Protein AF-A0A2S5R2X0-F1 (afdb_monomer_lite)

Sequence (187 aa):
MVDLPTSQTLMRKTQKQGKYIDPDAFHLARRQAGLTVSQAAIELDVTERTIRNYENGAVSIPYPCFRLMRLLGGYSLIARENGAGSDWGDWSFWQNKLWSPEGRSFEVHHLRYLSLYMQVARRALSGALPRPTGYACASQLKSVITAVHDRAASEQPSSATALFGAKVAQRPVVNLEALQACNDEAA

Foldseek 3Di:
DDDDPVVVVVPPDPDDDADFDDLVLQVVLQVLLVDDLVRLCVVVVHDSVVNVCSNVVVDGDHPVSSVVSNLSSFDFDQDDPPPPDPPSPPFGQYPQWIADNVRDTDHPVNVVCVVVVVVVVVCVVVVNPPPPPDPPDPVVVVVVVVVVVVVVVPDDDDPPVVPDPPPPPPDPDDPPVVVVVVVVVPD

pLDDT: mean 72.61, std 19.75, range [32.53, 97.81]

Radius of gyration: 31.16 Å; chains: 1; bounding box: 83×78×55 Å

Secondary structure (DSSP, 8-state):
---THHHHHTT---PPPPPP--HHHHHHHHHHTT--HHHHHHHHT--HHHHHHHHTTSSPPPHHHHHHHHHHTT-B-PPPSSSS-TTSTT-EEETTEEEPTTS-EE-HHHHTTHHHHHHHHHHHHTT-SPP------THHHHHHHHHHHHHHHH----GGGGSS------PPP--GGGTTTTTSS--

Structure (mmCIF, N/CA/C/O backbone):
data_AF-A0A2S5R2X0-F1
#
_entry.id   AF-A0A2S5R2X0-F1
#
loop_
_atom_site.group_PDB
_atom_site.id
_atom_site.type_symbol
_atom_site.label_atom_id
_atom_site.label_alt_id
_atom_site.label_comp_id
_atom_site.label_asym_id
_atom_site.label_entity_id
_atom_site.label_seq_id
_atom_site.pdbx_PDB_ins_code
_atom_site.Cartn_x
_atom_site.Cartn_y
_atom_site.Cartn_z
_atom_site.occupancy
_atom_site.B_iso_or_equiv
_atom_site.auth_seq_id
_atom_site.auth_comp_id
_atom_site.auth_asym_id
_atom_site.auth_atom_id
_atom_site.pdbx_PDB_model_num
ATOM 1 N N . MET A 1 1 ? -21.286 48.913 1.257 1.00 51.00 1 MET A N 1
ATOM 2 C CA . MET A 1 1 ? -21.846 47.885 2.155 1.00 51.00 1 MET A CA 1
ATOM 3 C C . MET A 1 1 ? -22.213 46.719 1.252 1.00 51.00 1 MET A C 1
ATOM 5 O O . MET A 1 1 ? -23.092 46.894 0.427 1.00 51.00 1 MET A O 1
ATOM 9 N N . VAL A 1 2 ? -21.404 45.656 1.225 1.00 58.16 2 VAL A N 1
ATOM 10 C CA . VAL A 1 2 ? -21.596 44.534 0.285 1.00 58.16 2 VAL A CA 1
ATOM 11 C C . VAL A 1 2 ? -22.482 43.510 0.977 1.00 58.16 2 VAL A C 1
ATOM 13 O O . VAL A 1 2 ? -22.126 43.046 2.057 1.00 58.16 2 VAL A O 1
ATOM 16 N N . ASP A 1 3 ? -23.631 43.194 0.390 1.00 59.03 3 ASP A N 1
ATOM 17 C CA . ASP A 1 3 ? -24.613 42.291 0.983 1.00 59.03 3 ASP A CA 1
ATOM 18 C C . ASP A 1 3 ? -24.074 40.846 1.026 1.00 59.03 3 ASP A C 1
ATOM 20 O O . ASP A 1 3 ? -23.778 40.228 0.001 1.00 59.03 3 ASP A O 1
ATOM 24 N N . LEU A 1 4 ? -23.967 40.285 2.237 1.00 57.22 4 LEU A N 1
ATOM 25 C CA . LEU A 1 4 ? -23.460 38.932 2.515 1.00 57.22 4 LEU A CA 1
ATOM 26 C C . LEU A 1 4 ? -24.335 37.720 2.074 1.00 57.22 4 LEU A C 1
ATOM 28 O O . LEU A 1 4 ? -23.778 36.619 2.057 1.00 57.22 4 LEU A O 1
ATOM 32 N N . PRO A 1 5 ? -25.642 37.794 1.725 1.00 59.25 5 PRO A N 1
ATOM 33 C CA . PRO A 1 5 ? -26.430 36.577 1.476 1.00 59.25 5 PRO A CA 1
ATOM 34 C C . PRO A 1 5 ? -26.202 35.955 0.083 1.00 59.25 5 PRO A C 1
ATOM 36 O O . PRO A 1 5 ? -26.414 34.753 -0.103 1.00 59.25 5 PRO A O 1
ATOM 39 N N . THR A 1 6 ? -25.716 36.722 -0.899 1.00 56.72 6 THR A N 1
ATOM 40 C CA . THR A 1 6 ? -25.502 36.229 -2.276 1.00 56.72 6 THR A CA 1
ATOM 41 C C . THR A 1 6 ? -24.281 35.303 -2.371 1.00 56.72 6 THR A C 1
ATOM 43 O O . THR A 1 6 ? -24.299 34.319 -3.111 1.00 56.72 6 THR A O 1
ATOM 46 N N . SER A 1 7 ? -23.233 35.547 -1.575 1.00 54.16 7 SER A N 1
ATOM 47 C CA . SER A 1 7 ? -22.000 34.742 -1.578 1.00 54.16 7 SER A CA 1
ATOM 48 C C . SER A 1 7 ? -22.168 33.365 -0.923 1.00 54.16 7 SER A C 1
ATOM 50 O O . SER A 1 7 ? -21.492 32.413 -1.312 1.00 54.16 7 SER A O 1
ATOM 52 N N . GLN A 1 8 ? -23.106 33.221 0.018 1.00 57.53 8 GLN A N 1
ATOM 53 C CA . GLN A 1 8 ? -23.377 31.946 0.696 1.00 57.53 8 GLN A CA 1
ATOM 54 C C . GLN A 1 8 ? -24.112 30.941 -0.206 1.00 57.53 8 GLN A C 1
ATOM 56 O O . GLN A 1 8 ? -23.916 29.731 -0.082 1.00 57.53 8 GLN A O 1
ATOM 61 N N . THR A 1 9 ? -24.911 31.430 -1.159 1.00 57.12 9 THR A N 1
ATOM 62 C CA . THR A 1 9 ? -25.759 30.590 -2.023 1.00 57.12 9 THR A CA 1
ATOM 63 C C . THR A 1 9 ? -24.950 29.796 -3.062 1.00 57.12 9 THR A C 1
ATOM 65 O O . THR A 1 9 ? -25.315 28.672 -3.397 1.00 57.12 9 THR A O 1
ATOM 68 N N . LEU A 1 10 ? -23.792 30.306 -3.502 1.00 58.19 10 LEU A N 1
ATOM 69 C CA . LEU A 1 10 ? -22.906 29.625 -4.463 1.00 58.19 10 LEU A CA 1
ATOM 70 C C . LEU A 1 10 ? -21.964 28.584 -3.821 1.00 58.19 10 LEU A C 1
ATOM 72 O O . LEU A 1 10 ? -21.249 27.877 -4.529 1.00 58.19 10 LEU A O 1
ATOM 76 N N . MET A 1 11 ? -21.950 28.468 -2.487 1.00 57.22 11 MET A N 1
ATOM 77 C CA . MET A 1 11 ? -21.000 27.629 -1.738 1.00 57.22 11 MET A CA 1
ATOM 78 C C . MET A 1 11 ? -21.590 26.333 -1.164 1.00 57.22 11 MET A C 1
ATOM 80 O O . MET A 1 11 ? -20.880 25.592 -0.477 1.00 57.22 11 MET A O 1
ATOM 84 N N . ARG A 1 12 ? -22.852 25.989 -1.458 1.00 57.78 12 ARG A N 1
ATOM 85 C CA . ARG A 1 12 ? -23.421 24.687 -1.065 1.00 57.78 12 ARG A CA 1
ATOM 86 C C . ARG A 1 12 ? -22.843 23.565 -1.933 1.00 57.78 12 ARG A C 1
ATOM 88 O O . ARG A 1 12 ? -23.449 23.099 -2.890 1.00 57.78 12 ARG A O 1
ATOM 95 N N . LYS A 1 13 ? -21.641 23.110 -1.579 1.00 62.09 13 LYS A N 1
ATOM 96 C CA . LYS A 1 13 ? -21.076 21.860 -2.092 1.00 62.09 13 LYS A CA 1
ATOM 97 C C . LYS A 1 13 ? -21.980 20.715 -1.641 1.00 62.09 13 LYS A C 1
ATOM 99 O O . LYS A 1 13 ? -22.094 20.460 -0.443 1.00 62.09 13 LYS A O 1
ATOM 104 N N . THR A 1 14 ? -22.598 20.013 -2.586 1.00 62.03 14 THR A N 1
ATOM 105 C CA . THR A 1 14 ? -23.289 18.749 -2.313 1.00 62.03 14 THR A CA 1
ATOM 106 C C . THR A 1 14 ? -22.262 17.760 -1.777 1.00 62.03 14 THR A C 1
ATOM 108 O O . THR A 1 14 ? -21.412 17.270 -2.526 1.00 62.03 14 THR A O 1
ATOM 111 N N . GLN A 1 15 ? -22.277 17.508 -0.468 1.00 61.62 15 GLN A N 1
ATOM 112 C CA . GLN A 1 15 ? -21.387 16.516 0.117 1.00 61.62 15 GLN A CA 1
ATOM 113 C C . GLN A 1 15 ? -21.769 15.143 -0.429 1.00 61.62 15 GLN A C 1
ATOM 115 O O . GLN A 1 15 ? -22.902 14.689 -0.281 1.00 61.62 15 GLN A O 1
ATOM 120 N N . LYS A 1 16 ? -20.824 14.494 -1.112 1.00 62.47 16 LYS A N 1
ATOM 121 C CA . LYS A 1 16 ? -21.008 13.117 -1.562 1.00 62.47 16 LYS A CA 1
ATOM 122 C C . LYS A 1 16 ? -21.033 12.240 -0.319 1.00 62.47 16 LYS A C 1
ATOM 124 O O . LYS A 1 16 ? -20.074 12.253 0.449 1.00 62.47 16 LYS A O 1
ATOM 129 N N . GLN A 1 17 ? -22.125 11.510 -0.125 1.00 62.59 17 GLN A N 1
ATOM 130 C CA . GLN A 1 17 ? -22.231 10.556 0.971 1.00 62.59 17 GLN A CA 1
ATOM 131 C C . GLN A 1 17 ? -21.113 9.513 0.832 1.00 62.59 17 GLN A C 1
ATOM 133 O O . GLN A 1 17 ? -20.864 8.997 -0.263 1.00 62.59 17 GLN A O 1
ATOM 138 N N . GLY A 1 18 ? -20.389 9.260 1.923 1.00 65.94 18 GLY A N 1
ATOM 139 C CA . GLY A 1 18 ? -19.346 8.239 1.953 1.00 65.94 18 GLY A CA 1
ATOM 140 C C . GLY A 1 18 ? -19.959 6.859 1.729 1.00 65.94 18 GLY A C 1
ATOM 141 O O . GLY A 1 18 ? -20.996 6.548 2.309 1.00 65.94 18 GLY A O 1
ATOM 142 N N . LYS A 1 19 ? -19.335 6.035 0.880 1.00 80.38 19 LYS A N 1
ATOM 143 C CA . LYS A 1 19 ? -19.737 4.631 0.725 1.00 80.38 19 LYS A CA 1
ATOM 144 C C . LYS A 1 19 ? -19.530 3.924 2.066 1.00 80.38 19 LYS A C 1
ATOM 146 O O . LYS A 1 19 ? -18.419 3.970 2.591 1.00 80.38 19 LYS A O 1
ATOM 151 N N . TYR A 1 20 ? -20.581 3.303 2.600 1.00 88.31 20 TYR A N 1
ATOM 152 C CA . TYR A 1 20 ? -20.454 2.424 3.760 1.00 88.31 20 TYR A CA 1
ATOM 153 C C . TYR A 1 20 ? -19.575 1.230 3.382 1.00 88.31 20 TYR A C 1
ATOM 155 O O . TYR A 1 20 ? -19.699 0.686 2.283 1.00 88.31 20 TYR A O 1
ATOM 163 N N . ILE A 1 21 ? -18.646 0.885 4.265 1.00 91.31 21 ILE A N 1
ATOM 164 C CA . ILE A 1 21 ? -17.722 -0.233 4.101 1.00 91.31 21 ILE A CA 1
ATOM 165 C C . ILE A 1 21 ? -17.954 -1.150 5.289 1.00 91.31 21 ILE A C 1
ATOM 167 O O . ILE A 1 21 ? -17.871 -0.697 6.432 1.00 91.31 21 ILE A O 1
ATOM 171 N N . ASP A 1 22 ? -18.220 -2.420 5.006 1.00 94.81 22 ASP A N 1
ATOM 172 C CA . ASP A 1 22 ? -18.432 -3.414 6.048 1.00 94.81 22 ASP A CA 1
ATOM 173 C C . ASP A 1 22 ? -17.133 -3.617 6.854 1.00 94.81 22 ASP A C 1
ATOM 175 O O . ASP A 1 22 ? -16.055 -3.774 6.261 1.00 94.81 22 ASP A O 1
ATOM 179 N N . PRO A 1 23 ? -17.197 -3.636 8.197 1.00 95.75 23 PRO A N 1
ATOM 180 C CA . PRO A 1 23 ? -16.013 -3.804 9.042 1.00 95.75 23 PRO A CA 1
ATOM 181 C C . PRO A 1 23 ? -15.330 -5.160 8.813 1.00 95.75 23 PRO A C 1
ATOM 183 O O . PRO A 1 23 ? -14.102 -5.236 8.721 1.00 95.75 23 PRO A O 1
ATOM 186 N N . ASP A 1 24 ? -16.122 -6.210 8.586 1.00 96.06 24 ASP A N 1
ATOM 187 C CA . ASP A 1 24 ? -15.622 -7.543 8.245 1.00 96.06 24 ASP A CA 1
ATOM 188 C C . ASP A 1 24 ? -14.868 -7.547 6.911 1.00 96.06 24 ASP A C 1
ATOM 190 O O . ASP A 1 24 ? -13.826 -8.192 6.783 1.00 96.06 24 ASP A O 1
ATOM 194 N N . ALA A 1 25 ? -15.338 -6.777 5.923 1.00 94.31 25 ALA A N 1
ATOM 195 C CA . ALA A 1 25 ? -14.653 -6.649 4.640 1.00 94.31 25 ALA A CA 1
ATOM 196 C C . ALA A 1 25 ? -13.280 -5.984 4.804 1.00 94.31 25 ALA A C 1
ATOM 198 O O . ALA A 1 25 ? -12.320 -6.375 4.134 1.00 94.31 25 ALA A O 1
ATOM 199 N N . PHE A 1 26 ? -13.158 -5.010 5.709 1.00 95.75 26 PHE A N 1
ATOM 200 C CA . PHE A 1 26 ? -11.875 -4.392 6.037 1.00 95.75 26 PHE A CA 1
ATOM 201 C C . PHE A 1 26 ? -10.932 -5.367 6.758 1.00 95.75 26 PHE A C 1
ATOM 203 O O . PHE A 1 26 ? -9.764 -5.476 6.374 1.00 95.75 26 PHE A O 1
ATOM 210 N N . HIS A 1 27 ? -11.436 -6.133 7.732 1.00 95.62 27 HIS A N 1
ATOM 211 C CA . HIS A 1 27 ? -10.658 -7.177 8.406 1.00 95.62 27 HIS A CA 1
ATOM 212 C C . HIS A 1 27 ? -10.159 -8.243 7.411 1.00 95.62 27 HIS A C 1
ATOM 214 O O . HIS A 1 27 ? -8.975 -8.592 7.411 1.00 95.62 27 HIS A O 1
ATOM 220 N N . LEU A 1 28 ? -11.025 -8.715 6.505 1.00 95.75 28 LEU A N 1
ATOM 221 C CA . LEU A 1 28 ? -10.654 -9.655 5.444 1.00 95.75 28 LEU A CA 1
ATOM 222 C C . LEU A 1 28 ? -9.596 -9.071 4.504 1.00 95.75 28 LEU A C 1
ATOM 224 O O . LEU A 1 28 ? -8.623 -9.757 4.196 1.00 95.75 28 LEU A O 1
ATOM 228 N N . ALA A 1 29 ? -9.734 -7.808 4.094 1.00 93.94 29 ALA A N 1
ATOM 229 C CA . ALA A 1 29 ? -8.752 -7.149 3.236 1.00 93.94 29 ALA A CA 1
ATOM 230 C C . ALA A 1 29 ? -7.367 -7.069 3.904 1.00 93.94 29 ALA A C 1
ATOM 232 O O . ALA A 1 29 ? -6.362 -7.382 3.266 1.00 93.94 29 ALA A O 1
ATOM 233 N N . ARG A 1 30 ? -7.298 -6.737 5.203 1.00 95.19 30 ARG A N 1
ATOM 234 C CA . ARG A 1 30 ? -6.026 -6.746 5.948 1.00 95.19 30 ARG A CA 1
ATOM 235 C C . ARG A 1 30 ? -5.421 -8.149 6.021 1.00 95.19 30 ARG A C 1
ATOM 237 O O . ARG A 1 30 ? -4.212 -8.308 5.855 1.00 95.19 30 ARG A O 1
ATOM 244 N N . ARG A 1 31 ? -6.250 -9.172 6.259 1.00 95.38 31 ARG A N 1
ATOM 245 C CA . ARG A 1 31 ? -5.806 -10.575 6.285 1.00 95.38 31 ARG A CA 1
ATOM 246 C C . ARG A 1 31 ? -5.282 -11.039 4.928 1.00 95.38 31 ARG A C 1
ATOM 248 O O . ARG A 1 31 ? -4.260 -11.714 4.898 1.00 95.38 31 ARG A O 1
ATOM 255 N N . GLN A 1 32 ? -5.927 -10.643 3.833 1.00 92.31 32 GLN A N 1
ATOM 256 C CA . GLN A 1 32 ? -5.467 -10.925 2.468 1.00 92.31 32 GLN A CA 1
ATOM 257 C C . GLN A 1 32 ? -4.132 -10.243 2.152 1.00 92.31 32 GLN A C 1
ATOM 259 O O . GLN A 1 32 ? -3.283 -10.847 1.507 1.00 92.31 32 GLN A O 1
ATOM 264 N N . ALA A 1 33 ? -3.914 -9.027 2.659 1.00 90.88 33 ALA A N 1
ATOM 265 C CA . ALA A 1 33 ? -2.620 -8.350 2.577 1.00 90.88 33 ALA A CA 1
ATOM 266 C C . ALA A 1 33 ? -1.530 -8.996 3.461 1.00 90.88 33 ALA A C 1
ATOM 268 O O . ALA A 1 33 ? -0.363 -8.632 3.355 1.00 90.88 33 ALA A O 1
ATOM 269 N N . GLY A 1 34 ? -1.886 -9.937 4.345 1.00 92.19 34 GLY A N 1
ATOM 270 C CA . GLY A 1 34 ? -0.942 -10.609 5.242 1.00 92.19 34 GLY A CA 1
ATOM 271 C C . GLY A 1 34 ? -0.406 -9.728 6.376 1.00 92.19 34 GLY A C 1
ATOM 272 O O . GLY A 1 34 ? 0.569 -10.103 7.021 1.00 92.19 34 GLY A O 1
ATOM 273 N N . LEU A 1 35 ? -1.030 -8.575 6.641 1.00 93.75 35 LEU A N 1
ATOM 274 C CA . LEU A 1 35 ? -0.534 -7.591 7.607 1.00 93.75 35 LEU A CA 1
ATOM 275 C C . LEU A 1 35 ? -1.070 -7.843 9.020 1.00 93.75 35 LEU A C 1
ATOM 277 O O . LEU A 1 35 ? -2.258 -8.128 9.226 1.00 93.75 35 LEU A O 1
ATOM 281 N N . THR A 1 36 ? -0.215 -7.655 10.025 1.00 96.62 36 THR A N 1
ATOM 282 C CA . THR A 1 36 ? -0.660 -7.528 11.423 1.00 96.62 36 THR A CA 1
ATOM 283 C C . THR A 1 36 ? -1.350 -6.177 11.657 1.00 96.62 36 THR A C 1
ATOM 285 O O . THR A 1 36 ? -1.282 -5.271 10.829 1.00 96.62 36 THR A O 1
ATOM 288 N N . VAL A 1 37 ? -2.023 -6.014 12.803 1.00 96.88 37 VAL A N 1
ATOM 289 C CA . VAL A 1 37 ? -2.657 -4.731 13.173 1.00 96.88 37 VAL A CA 1
ATOM 290 C C . VAL A 1 37 ? -1.618 -3.609 13.294 1.00 96.88 37 VAL A C 1
ATOM 292 O O . VAL A 1 37 ? -1.871 -2.498 12.839 1.00 96.88 37 VAL A O 1
ATOM 295 N N . SER A 1 38 ? -0.440 -3.906 13.852 1.00 97.31 38 SER A N 1
ATOM 296 C CA . SER A 1 38 ? 0.657 -2.944 13.996 1.00 97.31 38 SER A CA 1
ATOM 297 C C . SER A 1 38 ? 1.285 -2.560 12.654 1.00 97.31 38 SER A C 1
ATOM 299 O O . SER A 1 38 ? 1.545 -1.386 12.414 1.00 97.31 38 SER A O 1
ATOM 301 N N . GLN A 1 39 ? 1.468 -3.516 11.740 1.00 96.19 39 GLN A N 1
ATOM 302 C CA . GLN A 1 39 ? 1.962 -3.229 10.389 1.00 96.19 39 GLN A CA 1
ATOM 303 C C . GLN A 1 39 ? 0.953 -2.404 9.586 1.00 96.19 39 GLN A C 1
ATOM 305 O O . GLN A 1 39 ? 1.322 -1.408 8.976 1.00 96.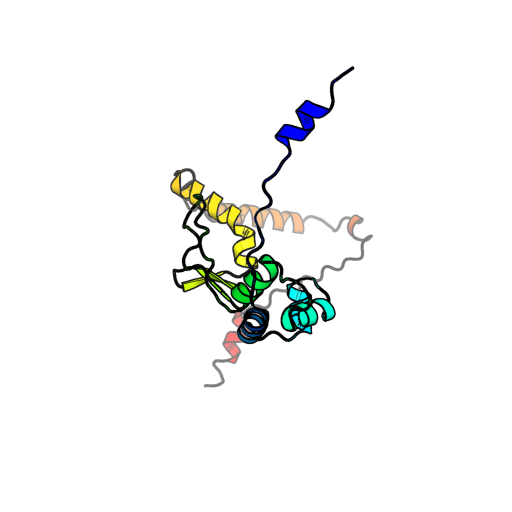19 39 GLN A O 1
ATOM 310 N N . ALA A 1 40 ? -0.332 -2.765 9.641 1.00 96.00 40 ALA A N 1
ATOM 311 C CA . ALA A 1 40 ? -1.386 -2.009 8.969 1.00 96.00 40 ALA A CA 1
ATOM 312 C C . ALA A 1 40 ? -1.495 -0.568 9.493 1.00 96.00 40 ALA A C 1
ATOM 314 O O . ALA A 1 40 ? -1.779 0.339 8.717 1.00 96.00 40 ALA A O 1
ATOM 315 N N . ALA A 1 41 ? -1.252 -0.355 10.789 1.00 97.25 41 ALA A N 1
ATOM 316 C CA . ALA A 1 41 ? -1.201 0.968 11.402 1.00 97.25 41 ALA A CA 1
ATOM 317 C C . ALA A 1 41 ? -0.068 1.832 10.815 1.00 97.25 41 ALA A C 1
ATOM 319 O O . ALA A 1 41 ? -0.303 2.991 10.488 1.00 97.25 41 ALA A O 1
ATOM 320 N N . ILE A 1 42 ? 1.118 1.250 10.602 1.00 96.62 42 ILE A N 1
ATOM 321 C CA . ILE A 1 42 ? 2.263 1.931 9.975 1.00 96.62 42 ILE A CA 1
ATOM 322 C C . ILE A 1 42 ? 1.962 2.277 8.510 1.00 96.62 42 ILE A C 1
ATOM 324 O O . ILE A 1 42 ? 2.142 3.420 8.107 1.00 96.62 42 ILE A O 1
ATOM 328 N N . GLU A 1 43 ? 1.455 1.320 7.727 1.00 93.94 43 GLU A N 1
ATOM 329 C CA . GLU A 1 43 ? 1.155 1.525 6.297 1.00 93.94 43 GLU A CA 1
ATOM 330 C C . GLU A 1 43 ? 0.055 2.572 6.056 1.00 93.94 43 GLU A C 1
ATOM 332 O O . GLU A 1 43 ? 0.062 3.285 5.053 1.00 93.94 43 GLU A O 1
ATOM 337 N N . LEU A 1 44 ? -0.915 2.665 6.970 1.00 94.38 44 LEU A N 1
ATOM 338 C CA . LEU A 1 44 ? -2.014 3.630 6.897 1.00 94.38 44 LEU A CA 1
ATOM 339 C C . LEU A 1 44 ? -1.715 4.962 7.589 1.00 94.38 44 LEU A C 1
ATOM 341 O O . LEU A 1 44 ? -2.553 5.860 7.500 1.00 94.38 44 LEU A O 1
ATOM 345 N N . ASP A 1 45 ? -0.579 5.075 8.279 1.00 95.94 45 ASP A N 1
ATOM 346 C CA . ASP A 1 45 ? -0.221 6.213 9.132 1.00 95.94 45 ASP A CA 1
ATOM 347 C C . ASP A 1 45 ? -1.314 6.544 10.174 1.00 95.94 45 ASP A C 1
ATOM 349 O O . ASP A 1 45 ? -1.767 7.677 10.345 1.00 95.94 45 ASP A O 1
ATOM 353 N N . VAL A 1 46 ? -1.809 5.509 10.860 1.00 96.38 46 VAL A N 1
ATOM 354 C CA . VAL A 1 46 ? -2.817 5.625 11.927 1.00 96.38 46 VAL A CA 1
ATOM 355 C C . VAL A 1 46 ? -2.401 4.834 13.160 1.00 96.38 46 VAL A C 1
ATOM 357 O O . VAL A 1 46 ? -1.514 3.993 13.120 1.00 96.38 46 VAL A O 1
ATOM 360 N N . THR A 1 47 ? -3.073 5.061 14.288 1.00 97.81 47 THR A N 1
ATOM 361 C CA . THR A 1 47 ? -2.812 4.281 15.508 1.00 97.81 47 THR A CA 1
ATOM 362 C C . THR A 1 47 ? -3.445 2.887 15.450 1.00 97.81 47 THR A C 1
ATOM 364 O O . THR A 1 47 ? -4.495 2.695 14.832 1.00 97.81 47 THR A O 1
ATOM 367 N N . GLU A 1 48 ? -2.886 1.922 16.190 1.00 97.62 48 GLU A N 1
ATOM 368 C CA . GLU A 1 48 ? -3.481 0.580 16.326 1.00 97.62 48 GLU A CA 1
ATOM 369 C C . GLU A 1 48 ? -4.923 0.617 16.849 1.00 97.62 48 GLU A C 1
ATOM 371 O O . GLU A 1 48 ? -5.763 -0.183 16.435 1.00 97.62 48 GLU A O 1
ATOM 376 N N . ARG A 1 49 ? -5.227 1.563 17.750 1.00 97.56 49 ARG A N 1
ATOM 377 C CA . ARG A 1 49 ? -6.581 1.775 18.276 1.00 97.56 49 ARG A CA 1
ATOM 378 C C . ARG A 1 49 ? -7.560 2.067 17.142 1.00 97.56 49 ARG A C 1
ATOM 380 O O . ARG A 1 49 ? -8.659 1.524 17.136 1.00 97.56 49 ARG A O 1
ATOM 387 N N . THR A 1 50 ? -7.158 2.901 16.188 1.00 97.50 50 THR A N 1
ATOM 388 C CA . THR A 1 50 ? -7.985 3.265 15.036 1.00 97.50 50 THR A CA 1
ATOM 389 C C . THR A 1 50 ? -8.273 2.049 14.157 1.00 97.50 50 THR A C 1
ATOM 391 O O . THR A 1 50 ? -9.422 1.843 13.781 1.00 97.50 50 THR A O 1
ATOM 394 N N . ILE A 1 51 ? -7.271 1.200 13.903 1.00 97.50 51 ILE A N 1
ATOM 395 C CA . ILE A 1 51 ? -7.459 -0.044 13.140 1.00 97.50 51 ILE A CA 1
ATOM 396 C C . IL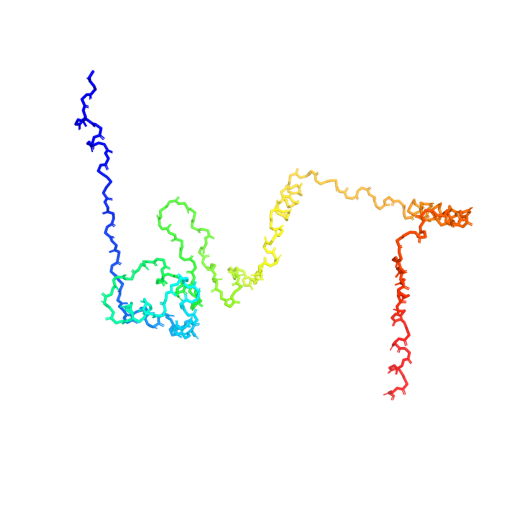E A 1 51 ? -8.457 -0.971 13.838 1.00 97.50 51 ILE A C 1
ATOM 398 O O . ILE A 1 51 ? -9.403 -1.430 13.206 1.00 97.50 51 ILE A O 1
ATOM 402 N N . ARG A 1 52 ? -8.312 -1.187 15.152 1.00 97.19 52 ARG A N 1
ATOM 403 C CA . ARG A 1 52 ? -9.263 -2.010 15.921 1.00 97.19 52 ARG A CA 1
ATOM 404 C C . ARG A 1 52 ? -10.672 -1.413 15.907 1.00 97.19 52 ARG A C 1
ATOM 406 O O . ARG A 1 52 ? -11.646 -2.147 15.816 1.00 97.19 52 ARG A O 1
ATOM 413 N N . ASN A 1 53 ? -10.797 -0.087 15.951 1.00 97.31 53 ASN A N 1
ATOM 414 C CA . ASN A 1 53 ? -12.092 0.586 15.847 1.00 97.31 53 ASN A CA 1
ATOM 415 C C . ASN A 1 53 ? -12.741 0.414 14.466 1.00 97.31 53 ASN A C 1
ATOM 417 O O . ASN A 1 53 ? -13.964 0.314 14.400 1.00 97.31 53 ASN A O 1
ATOM 421 N N . TYR A 1 54 ? -11.948 0.370 13.390 1.00 96.75 54 TYR A N 1
ATOM 422 C CA . TYR A 1 54 ? -12.441 0.052 12.049 1.00 96.75 54 TYR A CA 1
ATOM 423 C C . TYR A 1 54 ? -12.927 -1.394 11.961 1.00 96.75 54 TYR A C 1
ATOM 425 O O . TYR A 1 54 ? -14.032 -1.630 11.488 1.00 96.75 54 TYR A O 1
ATOM 433 N N . GLU A 1 55 ? -12.147 -2.349 12.472 1.00 95.94 55 GLU A N 1
ATOM 434 C CA . GLU A 1 55 ? -12.513 -3.775 12.469 1.00 95.94 55 GLU A CA 1
ATOM 435 C C . GLU A 1 55 ? -13.727 -4.082 13.349 1.00 95.94 55 GLU A C 1
ATOM 437 O O . GLU A 1 55 ? -14.529 -4.941 13.009 1.00 95.94 55 GLU A O 1
ATOM 442 N N . ASN A 1 56 ? -13.906 -3.348 14.447 1.00 95.94 56 ASN A N 1
ATOM 443 C CA . ASN A 1 56 ? -15.078 -3.477 15.313 1.00 95.94 56 ASN A CA 1
ATOM 444 C C . ASN A 1 56 ? -16.302 -2.701 14.790 1.00 95.94 56 ASN A C 1
ATOM 446 O O . ASN A 1 56 ? -17.360 -2.745 15.413 1.00 95.94 56 ASN A O 1
ATOM 450 N N . GLY A 1 57 ? -16.158 -1.918 13.713 1.00 94.38 57 GLY A N 1
ATOM 451 C CA . GLY A 1 57 ? -17.222 -1.052 13.194 1.00 94.38 57 GLY A CA 1
ATOM 452 C C . GLY A 1 57 ? -17.602 0.119 14.111 1.00 94.38 57 GLY A C 1
ATOM 453 O O . GLY A 1 57 ? -18.635 0.750 13.903 1.00 94.38 57 GLY A O 1
ATOM 454 N N . ALA A 1 58 ? -16.778 0.440 15.115 1.00 95.38 58 ALA A N 1
ATOM 455 C CA . ALA A 1 58 ? -17.020 1.548 16.041 1.00 95.38 58 ALA A CA 1
ATOM 456 C C . ALA A 1 58 ? -16.847 2.923 15.372 1.00 95.38 58 ALA A C 1
ATOM 458 O O . ALA A 1 58 ? -17.428 3.913 15.814 1.00 95.38 58 ALA A O 1
ATOM 459 N N . VAL A 1 59 ? -16.026 2.992 14.319 1.00 94.06 59 VAL A N 1
ATOM 460 C CA . VAL A 1 59 ? -15.781 4.204 13.527 1.00 94.06 59 VAL A CA 1
ATOM 461 C C . VAL A 1 59 ? -15.936 3.873 12.046 1.00 94.06 59 VAL A C 1
ATOM 463 O O . VAL A 1 59 ? -15.493 2.822 11.590 1.00 94.06 59 VAL A O 1
ATOM 466 N N . SER A 1 60 ? -16.540 4.794 11.290 1.00 92.88 60 SER A N 1
ATOM 467 C CA . SER A 1 60 ? -16.659 4.673 9.835 1.00 92.88 60 SER A CA 1
ATOM 468 C C . SER A 1 60 ? -15.284 4.636 9.170 1.00 92.88 60 SER A C 1
ATOM 470 O O . SER A 1 60 ? -14.413 5.456 9.465 1.00 92.88 60 SER A O 1
ATOM 472 N N . ILE A 1 61 ? -15.103 3.687 8.256 1.00 94.62 61 ILE A N 1
ATOM 473 C CA . ILE A 1 61 ? -13.825 3.438 7.598 1.00 94.62 61 ILE A CA 1
ATOM 474 C C . ILE A 1 61 ? -13.671 4.414 6.429 1.00 94.62 61 ILE A C 1
ATOM 476 O O . ILE A 1 61 ? -14.495 4.410 5.510 1.00 94.62 61 ILE A O 1
ATOM 480 N N . PRO A 1 62 ? -12.608 5.235 6.394 1.00 92.50 62 PRO A N 1
ATOM 481 C CA . PRO A 1 62 ? -12.328 6.047 5.226 1.00 92.50 62 PRO A CA 1
ATOM 482 C C . PRO A 1 62 ? -12.076 5.150 4.009 1.00 92.50 62 PRO A C 1
ATOM 484 O O . PRO A 1 62 ? -11.246 4.239 4.045 1.00 92.50 62 PRO A O 1
ATOM 487 N N . TYR A 1 63 ? -12.730 5.465 2.889 1.00 90.38 63 TYR A N 1
ATOM 488 C CA . TYR A 1 63 ? -12.496 4.789 1.611 1.00 90.38 63 TYR A CA 1
ATOM 489 C C . TYR A 1 63 ? -11.011 4.630 1.220 1.00 90.38 63 TYR A C 1
ATOM 491 O O . TYR A 1 63 ? -10.666 3.545 0.744 1.00 90.38 63 TYR A O 1
ATOM 499 N N . PRO A 1 64 ? -10.105 5.620 1.414 1.00 90.56 64 PRO A N 1
ATOM 500 C CA . PRO A 1 64 ? -8.691 5.421 1.086 1.00 90.56 64 PRO A CA 1
ATOM 501 C C . PRO A 1 64 ? -8.039 4.302 1.903 1.00 90.56 64 PRO A C 1
ATOM 503 O O . PRO A 1 64 ? -7.258 3.542 1.339 1.00 90.56 64 PRO A O 1
ATOM 506 N N . CYS A 1 65 ? -8.401 4.140 3.179 1.00 93.62 65 CYS A N 1
ATOM 507 C CA . CYS A 1 65 ? -7.834 3.096 4.028 1.00 93.62 65 CYS A CA 1
ATOM 508 C C . CYS A 1 65 ? -8.226 1.703 3.527 1.00 93.62 65 CYS A C 1
ATOM 510 O O . CYS A 1 65 ? -7.371 0.841 3.333 1.00 93.62 65 CYS A O 1
ATOM 512 N N . PHE A 1 66 ? -9.517 1.500 3.247 1.00 92.88 66 PHE A N 1
ATOM 513 C CA . PHE A 1 66 ? -10.006 0.237 2.692 1.00 92.88 66 PHE A CA 1
ATOM 514 C C . PHE A 1 66 ? -9.408 -0.056 1.313 1.00 92.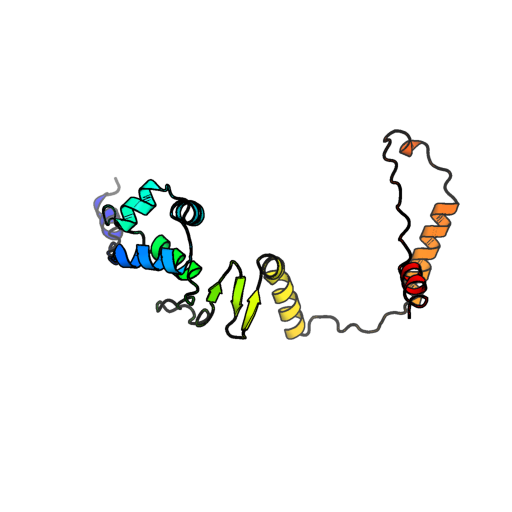88 66 PHE A C 1
ATOM 516 O O . PHE A 1 66 ? -9.008 -1.185 1.024 1.00 92.88 66 PHE A O 1
ATOM 523 N N . ARG A 1 67 ? -9.292 0.969 0.462 1.00 89.69 67 ARG A N 1
ATOM 524 C CA . ARG A 1 67 ? -8.706 0.814 -0.871 1.00 89.69 67 ARG A CA 1
ATOM 525 C C . ARG A 1 67 ? -7.220 0.468 -0.808 1.00 89.69 67 ARG A C 1
ATOM 527 O O . ARG A 1 67 ? -6.789 -0.367 -1.596 1.00 89.69 67 ARG A O 1
ATOM 534 N N . LEU A 1 68 ? -6.460 1.062 0.113 1.00 91.19 68 LEU A N 1
ATOM 535 C CA . LEU A 1 68 ? -5.045 0.735 0.290 1.00 91.19 68 LEU A CA 1
ATOM 536 C C . LEU A 1 68 ? -4.862 -0.710 0.762 1.00 91.19 68 LEU A C 1
ATOM 538 O O . LEU A 1 68 ? -4.037 -1.416 0.196 1.00 91.19 68 LEU A O 1
ATOM 542 N N . MET A 1 69 ? -5.674 -1.185 1.713 1.00 92.00 69 MET A N 1
ATOM 543 C CA . MET A 1 69 ? -5.627 -2.588 2.153 1.00 92.00 69 MET A CA 1
ATOM 544 C C . MET A 1 69 ? -5.851 -3.560 0.990 1.00 92.00 69 MET A C 1
ATOM 546 O O . MET A 1 69 ? -5.127 -4.542 0.851 1.00 92.00 69 MET A O 1
ATOM 550 N N . ARG A 1 70 ? -6.800 -3.254 0.097 1.00 89.94 70 ARG A N 1
ATOM 551 C CA . ARG A 1 70 ? -6.988 -4.033 -1.134 1.00 89.94 70 ARG A CA 1
ATOM 552 C C . ARG A 1 70 ? -5.795 -3.906 -2.076 1.00 89.94 70 ARG A C 1
ATOM 554 O O . ARG A 1 70 ? -5.363 -4.896 -2.642 1.00 89.94 70 ARG A O 1
ATOM 561 N N . LEU A 1 71 ? -5.227 -2.720 -2.240 1.00 88.19 71 LEU A N 1
ATOM 5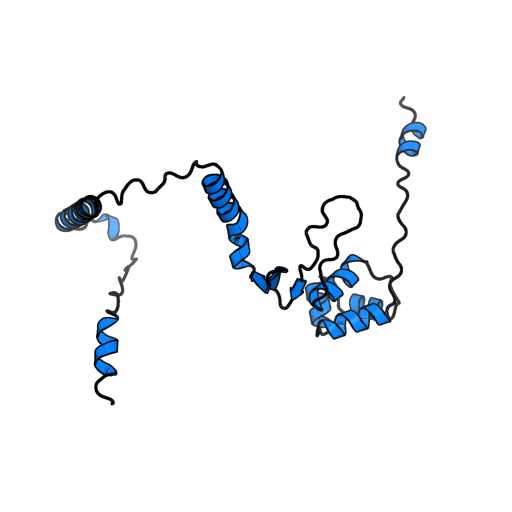62 C CA . LEU A 1 71 ? -4.062 -2.566 -3.105 1.00 88.19 71 LEU A CA 1
ATOM 563 C C . LEU A 1 71 ? -2.873 -3.406 -2.611 1.00 88.19 71 LEU A C 1
ATOM 565 O O . LEU A 1 71 ? -2.244 -4.094 -3.402 1.00 88.19 71 LEU A O 1
ATOM 569 N N . LEU A 1 72 ? -2.617 -3.417 -1.301 1.00 86.00 72 LEU A N 1
ATOM 570 C CA . LEU A 1 72 ? -1.573 -4.243 -0.687 1.00 86.00 72 LEU A CA 1
ATOM 571 C C . LEU A 1 72 ? -1.885 -5.745 -0.779 1.00 86.00 72 LEU A C 1
ATOM 573 O O . LEU A 1 72 ? -0.973 -6.552 -0.923 1.00 86.00 72 LEU A O 1
ATOM 577 N N . GLY A 1 73 ? -3.169 -6.112 -0.769 1.00 85.06 73 GLY A N 1
ATOM 578 C CA . GLY A 1 73 ? -3.659 -7.468 -1.024 1.00 85.06 73 GLY A CA 1
ATOM 579 C C . GLY A 1 73 ? -3.566 -7.938 -2.481 1.00 85.06 73 GLY A C 1
ATOM 580 O O . GLY A 1 73 ? -4.063 -9.020 -2.778 1.00 85.06 73 GLY A O 1
ATOM 581 N N . GLY A 1 74 ? -2.946 -7.168 -3.385 1.00 77.88 74 GLY A N 1
ATOM 582 C CA . GLY A 1 74 ? -2.694 -7.589 -4.770 1.00 77.88 74 GLY A CA 1
ATOM 583 C C . GLY A 1 74 ? -3.856 -7.356 -5.723 1.00 77.88 74 GLY A C 1
ATOM 584 O O . GLY A 1 74 ? -3.870 -7.899 -6.826 1.00 77.88 74 GLY A O 1
ATOM 585 N N . TYR A 1 75 ? -4.844 -6.558 -5.318 1.00 79.00 75 TYR A N 1
ATOM 586 C CA . TYR A 1 75 ? -5.942 -6.194 -6.203 1.00 79.00 75 TYR A CA 1
ATOM 587 C C . TYR A 1 75 ? -5.479 -5.197 -7.274 1.00 79.00 75 TYR A C 1
ATOM 589 O O . TYR A 1 75 ? -4.632 -4.334 -7.028 1.00 79.00 75 TYR A O 1
ATOM 597 N N . SER A 1 76 ? -6.083 -5.291 -8.460 1.00 71.88 76 SER A N 1
ATOM 598 C CA . SER A 1 76 ? -5.774 -4.408 -9.582 1.00 71.88 76 SER A CA 1
ATOM 599 C C . SER A 1 76 ? -6.213 -2.962 -9.325 1.00 71.88 76 SER A C 1
ATOM 601 O O . SER A 1 76 ? -7.194 -2.669 -8.626 1.00 71.88 76 SER A O 1
ATOM 603 N N . LEU A 1 77 ? -5.468 -2.025 -9.910 1.00 74.38 77 LEU A N 1
ATOM 604 C CA . LEU A 1 77 ? -5.793 -0.607 -9.933 1.00 74.38 77 LEU A CA 1
ATOM 605 C C . LEU A 1 77 ? -7.026 -0.399 -10.821 1.00 74.38 77 LEU A C 1
ATOM 607 O O . LEU A 1 77 ? -6.933 -0.181 -12.020 1.00 74.38 77 LEU A O 1
ATOM 611 N N . ILE A 1 78 ? -8.218 -0.459 -10.223 1.00 63.69 78 ILE A N 1
ATOM 612 C CA . ILE A 1 78 ? -9.462 -0.207 -10.962 1.00 63.69 78 ILE A CA 1
ATOM 613 C C . ILE A 1 78 ? -9.442 1.228 -11.510 1.00 63.69 78 ILE A C 1
ATOM 615 O O . ILE A 1 78 ? -9.331 2.196 -10.740 1.00 63.69 78 ILE A O 1
ATOM 619 N N . ALA A 1 79 ? -9.584 1.349 -12.833 1.00 58.09 79 ALA A N 1
ATOM 620 C CA . ALA A 1 79 ? -9.824 2.606 -13.523 1.00 58.09 79 ALA A CA 1
ATOM 621 C C . ALA A 1 79 ? -11.140 3.217 -13.028 1.00 58.09 79 ALA A C 1
ATOM 623 O O . ALA A 1 79 ? -12.189 2.575 -12.995 1.00 58.09 79 ALA A O 1
ATOM 624 N N . ARG A 1 80 ? -11.089 4.471 -12.586 1.00 55.78 80 ARG A N 1
ATOM 625 C CA . ARG A 1 80 ? -12.275 5.175 -12.108 1.00 55.78 80 ARG A CA 1
ATOM 626 C C . ARG A 1 80 ? -13.123 5.585 -13.319 1.00 55.78 80 ARG A C 1
ATOM 628 O O . ARG A 1 80 ? -12.611 6.237 -14.218 1.00 55.78 80 ARG A O 1
ATOM 635 N N . GLU A 1 81 ? -14.425 5.299 -13.287 1.00 54.09 81 GLU A N 1
ATOM 636 C CA . GLU A 1 81 ? -15.429 5.599 -14.337 1.00 54.09 81 GLU A CA 1
ATOM 637 C C . GLU A 1 81 ? -15.587 7.093 -14.708 1.00 54.09 81 GLU A C 1
ATOM 639 O O . GLU A 1 81 ? -16.393 7.468 -15.554 1.00 54.09 81 GLU A O 1
ATOM 644 N N . ASN A 1 82 ? -14.828 7.987 -14.076 1.00 53.75 82 ASN A N 1
ATOM 645 C CA . ASN A 1 82 ? -14.947 9.430 -14.219 1.00 53.75 82 ASN A CA 1
ATOM 646 C C . ASN A 1 82 ? -14.038 9.950 -15.340 1.00 53.75 82 ASN A C 1
ATOM 648 O O . ASN A 1 82 ? -13.142 10.745 -15.070 1.00 53.75 82 ASN A O 1
ATOM 652 N N . GLY A 1 83 ? -14.264 9.491 -16.572 1.00 44.78 83 GLY A N 1
ATOM 653 C CA . GLY A 1 83 ? -13.914 10.182 -17.825 1.00 44.78 83 GLY A CA 1
ATOM 654 C C . GLY A 1 83 ? -12.440 10.469 -18.146 1.00 44.78 83 GLY A C 1
ATOM 655 O O . GLY A 1 83 ? -12.163 10.929 -19.248 1.00 44.78 83 GLY A O 1
ATOM 656 N N . ALA A 1 84 ? -11.493 10.199 -17.249 1.00 44.56 84 ALA A N 1
ATOM 657 C CA . ALA A 1 84 ? -10.067 10.387 -17.490 1.00 44.56 84 ALA A CA 1
ATOM 658 C C . ALA A 1 84 ? -9.353 9.032 -17.472 1.00 44.56 84 ALA A C 1
ATOM 660 O O . ALA A 1 84 ? -8.958 8.556 -16.411 1.00 44.56 84 ALA A O 1
ATOM 661 N N . GLY A 1 85 ? -9.215 8.440 -18.663 1.00 47.12 85 GLY A N 1
ATOM 662 C CA . GLY A 1 85 ? -8.220 7.413 -18.982 1.00 47.12 85 GLY A CA 1
ATOM 663 C C . GLY A 1 85 ? -8.395 6.085 -18.253 1.00 47.12 85 GLY A C 1
ATOM 664 O O . GLY A 1 85 ? -7.897 5.887 -17.146 1.00 47.12 85 GLY A O 1
ATOM 665 N N . SER A 1 86 ? -9.037 5.133 -18.925 1.00 59.06 86 SER A N 1
ATOM 666 C CA . SER A 1 86 ? -9.047 3.711 -18.571 1.00 59.06 86 SER A CA 1
ATOM 667 C C . SER A 1 86 ? -7.668 3.057 -18.798 1.00 59.06 86 SER A C 1
ATOM 669 O O . SER A 1 86 ? -7.578 2.012 -19.432 1.00 59.06 86 SER A O 1
ATOM 671 N N . ASP A 1 87 ? -6.589 3.664 -18.301 1.00 67.31 87 ASP A N 1
ATOM 672 C CA . ASP A 1 87 ? -5.214 3.295 -18.682 1.00 67.31 87 ASP A CA 1
ATOM 673 C C . ASP A 1 87 ? -4.494 2.478 -17.598 1.00 67.31 87 ASP A C 1
ATOM 675 O O . ASP A 1 87 ? -3.507 1.799 -17.868 1.00 67.31 87 ASP A O 1
ATOM 679 N N . TRP A 1 88 ? -5.008 2.509 -16.363 1.00 72.12 88 TRP A N 1
ATOM 680 C CA . TRP A 1 88 ? -4.481 1.729 -15.234 1.00 72.12 88 TRP A CA 1
ATOM 681 C C . TRP A 1 88 ? -5.154 0.361 -15.070 1.00 72.12 88 TRP A C 1
ATOM 683 O O . TRP A 1 88 ? -4.847 -0.353 -14.119 1.00 72.12 88 TRP A O 1
ATOM 693 N N . GLY A 1 89 ? -6.053 -0.009 -15.991 1.00 70.88 89 GLY A N 1
ATOM 694 C CA . GLY A 1 89 ? -6.647 -1.344 -16.023 1.00 70.88 89 GLY A CA 1
ATOM 695 C C . GLY A 1 89 ? -5.559 -2.418 -16.059 1.00 70.88 89 GLY A C 1
ATOM 696 O O . GLY A 1 89 ? -4.554 -2.256 -16.744 1.00 70.88 89 GLY A O 1
ATOM 697 N N . ASP A 1 90 ? -5.735 -3.470 -15.264 1.00 76.81 90 ASP A N 1
ATOM 698 C CA . ASP A 1 90 ? -4.826 -4.624 -15.150 1.00 76.81 90 ASP A CA 1
ATOM 699 C C . ASP A 1 90 ? -3.429 -4.348 -14.567 1.00 76.81 90 ASP A C 1
ATOM 701 O O . ASP A 1 90 ? -2.654 -5.279 -14.335 1.00 76.81 90 ASP A O 1
ATOM 705 N N . TRP A 1 91 ? -3.121 -3.101 -14.205 1.00 84.19 91 TRP A N 1
ATOM 706 C CA . TRP A 1 91 ? -1.960 -2.816 -13.370 1.00 84.19 91 TRP A CA 1
ATOM 707 C C . TRP A 1 91 ? -2.229 -3.283 -11.947 1.00 84.19 91 TRP A C 1
ATOM 709 O O . TRP A 1 91 ? -3.274 -2.989 -11.363 1.00 84.19 91 TRP A O 1
ATOM 719 N N . SER A 1 92 ? -1.269 -3.988 -11.365 1.00 82.69 92 SER A N 1
ATOM 720 C CA . SER A 1 92 ? -1.398 -4.536 -10.015 1.00 82.69 92 SER A CA 1
ATOM 721 C C . SER A 1 92 ? -0.224 -4.083 -9.164 1.00 82.69 92 SER A C 1
ATOM 723 O O . SER A 1 92 ? 0.907 -4.008 -9.638 1.00 82.69 92 SER A O 1
ATOM 725 N N . PHE A 1 93 ? -0.472 -3.751 -7.903 1.00 84.69 93 PHE A N 1
ATOM 726 C CA . PHE A 1 93 ? 0.602 -3.468 -6.958 1.00 84.69 93 PHE A CA 1
ATOM 727 C C . PHE A 1 93 ? 0.726 -4.656 -6.015 1.00 84.69 93 PHE A C 1
ATOM 729 O O . PHE A 1 93 ? -0.252 -5.058 -5.394 1.00 84.69 93 PHE A O 1
ATOM 736 N N . TRP A 1 94 ? 1.910 -5.254 -5.941 1.00 81.44 94 TRP A N 1
ATOM 737 C CA . TRP A 1 94 ? 2.135 -6.433 -5.112 1.00 81.44 94 TRP A CA 1
ATOM 738 C C . TRP A 1 94 ? 3.565 -6.444 -4.591 1.00 81.44 94 TRP A C 1
ATOM 740 O O . TRP A 1 94 ? 4.499 -6.211 -5.356 1.00 81.44 94 TRP A O 1
ATOM 750 N N . GLN A 1 95 ? 3.742 -6.717 -3.294 1.00 80.81 95 GLN A N 1
ATOM 751 C CA . GLN A 1 95 ? 5.060 -6.803 -2.641 1.00 80.81 95 GLN A CA 1
ATOM 752 C C . GLN A 1 95 ? 5.972 -5.593 -2.924 1.00 80.81 95 GLN A C 1
ATOM 754 O O . GLN A 1 95 ? 7.151 -5.750 -3.235 1.00 80.81 95 GLN A O 1
ATOM 759 N N . ASN A 1 96 ? 5.429 -4.374 -2.854 1.00 82.25 96 ASN A N 1
ATOM 760 C CA . ASN A 1 96 ? 6.146 -3.125 -3.157 1.00 82.25 96 ASN A CA 1
ATOM 761 C C . ASN A 1 96 ? 6.697 -3.023 -4.591 1.00 82.25 96 ASN A C 1
ATOM 763 O O . ASN A 1 96 ? 7.594 -2.223 -4.870 1.00 82.25 96 ASN A O 1
ATOM 767 N N . LYS A 1 97 ? 6.142 -3.812 -5.513 1.00 88.38 97 LYS A N 1
ATOM 768 C CA . LYS A 1 97 ? 6.4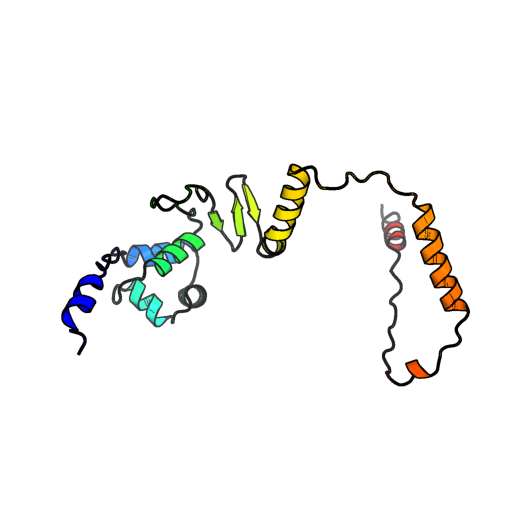56 -3.782 -6.938 1.00 88.38 97 LYS A CA 1
ATOM 769 C C . LYS A 1 97 ? 5.201 -3.439 -7.720 1.00 88.38 97 LYS A C 1
ATOM 771 O O . LYS A 1 97 ? 4.110 -3.945 -7.449 1.00 88.38 97 LYS A O 1
ATOM 776 N N . LEU A 1 98 ? 5.370 -2.573 -8.709 1.00 89.12 98 LEU A N 1
ATOM 777 C CA . LEU A 1 98 ? 4.315 -2.255 -9.656 1.00 89.12 98 LEU A CA 1
ATOM 778 C C . LEU A 1 98 ? 4.384 -3.254 -10.811 1.00 89.12 98 LEU A C 1
ATOM 780 O O . LEU A 1 98 ? 5.395 -3.328 -11.506 1.00 89.12 98 LEU A O 1
ATOM 784 N N . TRP A 1 99 ? 3.317 -4.013 -11.010 1.00 88.44 99 TRP A N 1
ATOM 785 C CA . TRP A 1 99 ? 3.186 -4.974 -12.094 1.00 88.44 99 TRP A CA 1
ATOM 786 C C . TRP A 1 99 ? 2.454 -4.344 -13.269 1.00 88.44 99 TRP A C 1
ATOM 788 O O . TRP A 1 99 ? 1.330 -3.857 -13.133 1.00 88.44 99 TRP A O 1
ATOM 798 N N . SER A 1 100 ? 3.120 -4.370 -14.418 1.00 87.81 100 SER A N 1
ATOM 799 C CA . SER A 1 100 ? 2.523 -4.074 -15.713 1.00 87.81 100 SER A CA 1
ATOM 800 C C . SER A 1 100 ? 1.638 -5.236 -16.170 1.00 87.81 100 SER A C 1
ATOM 802 O O . SER A 1 100 ? 1.997 -6.390 -15.908 1.00 87.81 100 SER A O 1
ATOM 804 N N . PRO A 1 101 ? 0.560 -4.969 -16.930 1.00 85.25 101 PRO A N 1
ATOM 805 C CA . PRO A 1 101 ? -0.207 -6.010 -17.619 1.00 85.25 101 PRO A CA 1
ATOM 806 C C . PRO A 1 101 ? 0.649 -6.882 -18.554 1.00 85.25 101 PRO A C 1
ATOM 808 O O . PRO A 1 101 ? 0.309 -8.031 -18.809 1.00 85.25 101 PRO A O 1
ATOM 811 N N . GLU A 1 102 ? 1.805 -6.386 -19.011 1.00 86.69 102 GLU A N 1
ATOM 812 C CA . GLU A 1 102 ? 2.784 -7.168 -19.788 1.00 86.69 102 GLU A CA 1
ATOM 813 C C . GLU A 1 102 ? 3.566 -8.197 -18.941 1.00 86.69 102 GLU A C 1
ATOM 815 O O . GLU A 1 102 ? 4.480 -8.847 -19.446 1.00 86.69 102 GLU A O 1
ATOM 820 N N . GLY A 1 103 ? 3.284 -8.308 -17.639 1.00 86.38 103 GLY A N 1
ATOM 821 C CA . GLY A 1 103 ? 3.996 -9.193 -16.715 1.00 86.38 103 GLY A CA 1
ATOM 822 C C . GLY A 1 103 ? 5.354 -8.662 -16.253 1.00 86.38 103 GLY A C 1
ATOM 823 O O . GLY A 1 103 ? 6.156 -9.404 -15.690 1.00 86.38 103 GLY A O 1
ATOM 824 N N . ARG A 1 104 ? 5.642 -7.376 -16.481 1.00 88.50 104 ARG A N 1
ATOM 825 C CA . ARG A 1 104 ? 6.890 -6.732 -16.039 1.00 88.50 104 ARG A CA 1
ATOM 826 C C . ARG A 1 104 ? 6.731 -6.122 -14.652 1.00 88.50 104 ARG A C 1
ATOM 828 O O . ARG A 1 104 ? 5.789 -5.370 -14.418 1.00 88.50 104 ARG A O 1
ATOM 835 N N . SER A 1 105 ? 7.684 -6.390 -13.761 1.00 90.62 105 SER A N 1
ATOM 836 C CA . SER A 1 105 ? 7.733 -5.779 -12.430 1.00 90.62 105 SER A CA 1
ATOM 837 C C . SER A 1 105 ? 8.641 -4.547 -12.409 1.00 90.62 105 SER A C 1
ATOM 839 O O . SER A 1 105 ? 9.809 -4.621 -12.801 1.00 90.62 105 SER A O 1
ATOM 841 N N . PHE A 1 106 ? 8.144 -3.438 -11.875 1.00 90.38 106 PHE A N 1
ATOM 842 C CA . PHE A 1 106 ? 8.908 -2.220 -11.640 1.00 90.38 106 PHE A CA 1
ATOM 843 C C . PHE A 1 106 ? 9.134 -2.007 -10.146 1.00 90.38 106 PHE A C 1
ATOM 845 O O . PHE A 1 106 ? 8.187 -1.939 -9.360 1.00 90.38 106 PHE A O 1
ATOM 852 N N . GLU A 1 107 ? 10.401 -1.871 -9.763 1.00 90.88 107 GLU A N 1
ATOM 853 C CA . GLU A 1 107 ? 10.792 -1.447 -8.423 1.00 90.88 107 GLU A CA 1
ATOM 854 C C . GLU A 1 107 ? 10.885 0.080 -8.342 1.00 90.88 107 GLU A C 1
ATOM 856 O O . GLU A 1 107 ? 10.985 0.779 -9.355 1.00 90.88 107 GLU A O 1
ATOM 861 N N . VAL A 1 108 ? 10.916 0.609 -7.117 1.00 89.12 108 VAL A N 1
ATOM 862 C CA . VAL A 1 108 ? 10.986 2.057 -6.851 1.00 89.12 108 VAL A CA 1
ATOM 863 C C . VAL A 1 108 ? 12.153 2.719 -7.595 1.00 89.12 108 VAL A C 1
ATOM 865 O O . VAL A 1 108 ? 12.010 3.801 -8.164 1.00 89.12 108 VAL A O 1
ATOM 868 N N . HIS A 1 109 ? 13.309 2.054 -7.649 1.00 88.88 109 HIS A N 1
ATOM 869 C CA . HIS A 1 109 ? 14.502 2.600 -8.290 1.00 88.88 109 HIS A CA 1
ATOM 870 C C . HIS A 1 109 ? 14.411 2.626 -9.828 1.00 88.88 109 HIS A C 1
ATOM 872 O O . HIS A 1 109 ? 14.987 3.524 -10.443 1.00 88.88 109 HIS A O 1
ATOM 878 N N . HIS A 1 110 ? 13.641 1.720 -10.449 1.00 88.19 110 HIS A N 1
ATOM 879 C CA . HIS A 1 110 ? 13.366 1.750 -11.893 1.00 88.19 110 HIS A CA 1
ATOM 880 C C . HIS A 1 110 ? 12.531 2.979 -12.275 1.00 88.19 110 HIS A C 1
ATOM 882 O O . HIS A 1 110 ? 12.766 3.606 -13.308 1.00 88.19 110 HIS A O 1
ATOM 888 N N . LEU A 1 111 ? 11.586 3.364 -11.415 1.00 88.88 111 LEU A N 1
ATOM 889 C CA . LEU A 1 111 ? 10.702 4.505 -11.655 1.00 88.88 111 LEU A CA 1
ATOM 890 C C . LEU A 1 111 ? 11.390 5.859 -11.421 1.00 88.88 111 LEU A C 1
ATOM 892 O O . LEU A 1 111 ? 10.952 6.866 -11.977 1.00 88.88 111 LEU A O 1
ATOM 896 N N . ARG A 1 112 ? 12.500 5.902 -10.668 1.00 91.12 112 ARG A N 1
ATOM 897 C CA . ARG A 1 112 ? 13.230 7.147 -10.357 1.00 91.12 112 ARG A CA 1
ATOM 898 C C . ARG A 1 112 ? 13.678 7.917 -11.602 1.00 91.12 112 ARG A C 1
ATOM 900 O O . ARG A 1 112 ? 13.690 9.143 -11.588 1.00 91.12 112 ARG A O 1
ATOM 907 N N . TYR A 1 113 ? 14.023 7.209 -12.675 1.00 88.94 113 TYR A N 1
ATOM 908 C CA . TYR A 1 113 ? 14.517 7.803 -13.923 1.00 88.94 113 TYR A CA 1
ATOM 909 C C . TYR A 1 113 ? 13.492 7.754 -15.061 1.00 88.94 113 TYR A C 1
ATOM 911 O O . TYR A 1 113 ? 13.844 7.975 -16.220 1.00 88.94 113 TYR A O 1
ATOM 919 N N . LEU A 1 114 ? 12.216 7.497 -14.752 1.00 90.81 114 LEU A N 1
ATOM 920 C CA . LEU A 1 114 ? 11.163 7.356 -15.758 1.00 90.81 114 LEU A CA 1
ATOM 921 C C . LEU A 1 114 ? 11.052 8.601 -16.648 1.00 90.81 114 LEU A C 1
ATOM 923 O O . LEU A 1 114 ? 10.928 8.481 -17.862 1.00 90.81 114 LEU A O 1
ATOM 927 N N . SER A 1 115 ? 11.164 9.802 -16.072 1.00 89.62 115 SER A N 1
ATOM 928 C CA . SER A 1 115 ? 11.129 11.056 -16.833 1.00 89.62 115 SER A CA 1
ATOM 929 C C . SER A 1 115 ? 12.245 11.133 -17.879 1.00 89.62 115 SER A C 1
ATOM 931 O O . SER A 1 115 ? 11.975 11.497 -19.023 1.00 89.62 115 SER A O 1
ATOM 933 N N . LEU A 1 116 ? 13.466 10.730 -17.519 1.00 90.69 116 LEU A N 1
ATOM 934 C CA . LEU A 1 116 ? 14.617 10.690 -18.418 1.00 90.69 116 LEU A CA 1
ATOM 935 C C . LEU A 1 116 ? 14.416 9.652 -19.526 1.00 90.69 116 LEU A C 1
ATOM 937 O O . LEU A 1 116 ? 14.601 9.978 -20.696 1.00 90.69 116 LEU A O 1
ATOM 941 N N . TYR A 1 117 ? 13.972 8.438 -19.187 1.00 89.88 117 TYR A N 1
ATOM 942 C CA . TYR A 1 117 ? 13.664 7.413 -20.189 1.00 89.88 117 TYR A CA 1
ATOM 943 C C . TYR A 1 117 ? 12.599 7.894 -21.177 1.00 89.88 117 TYR A C 1
ATOM 945 O O . TYR A 1 117 ? 12.781 7.769 -22.386 1.00 89.88 117 TYR A O 1
ATOM 953 N N . MET A 1 118 ? 11.532 8.527 -20.684 1.00 91.69 118 MET A N 1
ATOM 954 C CA . MET A 1 118 ? 10.471 9.081 -21.527 1.00 91.69 118 MET A CA 1
ATOM 955 C C . MET A 1 118 ? 10.955 10.262 -22.380 1.00 91.69 118 MET A C 1
ATOM 957 O O . MET A 1 118 ? 10.434 10.467 -23.474 1.00 91.69 118 MET A O 1
ATOM 961 N N . GLN A 1 119 ? 11.925 11.054 -21.914 1.00 89.12 119 GLN A N 1
ATOM 962 C CA . GLN A 1 119 ? 12.550 12.117 -22.709 1.00 89.12 119 GLN A CA 1
ATOM 963 C C . GLN A 1 119 ? 13.443 11.544 -23.813 1.00 89.12 119 GLN A C 1
ATOM 965 O O . GLN A 1 119 ? 13.324 11.962 -24.964 1.00 89.12 119 GLN A O 1
ATOM 970 N N . VAL A 1 120 ? 14.295 10.567 -23.490 1.00 90.50 120 VAL A N 1
ATOM 971 C CA . VAL A 1 120 ? 15.158 9.881 -24.465 1.00 90.50 120 VAL A CA 1
ATOM 972 C C . VAL A 1 120 ? 14.312 9.164 -25.516 1.00 90.50 120 VAL A C 1
ATOM 974 O O . VAL A 1 120 ? 14.566 9.329 -26.707 1.00 90.50 120 VAL A O 1
ATOM 977 N N . ALA A 1 121 ? 13.264 8.450 -25.098 1.00 90.56 121 ALA A N 1
ATOM 978 C CA . ALA A 1 121 ? 12.329 7.784 -25.999 1.00 90.56 121 ALA A CA 1
ATOM 979 C C . ALA A 1 121 ? 11.598 8.785 -26.903 1.00 90.56 121 ALA A C 1
ATOM 981 O O . ALA A 1 121 ? 11.577 8.605 -28.117 1.00 90.56 121 ALA A O 1
ATOM 982 N N . ARG A 1 122 ? 11.066 9.887 -26.350 1.00 90.31 122 ARG A N 1
ATOM 983 C CA . ARG A 1 122 ? 10.429 10.942 -27.157 1.00 90.31 122 ARG A CA 1
ATOM 984 C C . ARG A 1 122 ? 11.391 11.559 -28.163 1.00 90.31 122 ARG A C 1
ATOM 986 O O . ARG A 1 122 ? 11.004 11.757 -29.307 1.00 90.31 122 ARG A O 1
ATOM 993 N N . ARG A 1 123 ? 12.639 11.812 -27.766 1.00 85.88 123 ARG A N 1
ATOM 994 C CA . ARG A 1 123 ? 13.677 12.346 -28.654 1.00 85.88 123 ARG A CA 1
ATOM 995 C C . ARG A 1 123 ? 14.074 11.354 -29.752 1.00 85.88 123 ARG A C 1
ATOM 997 O O . ARG A 1 123 ? 14.356 11.769 -30.875 1.00 85.88 123 ARG A O 1
ATOM 1004 N N . ALA A 1 124 ? 14.095 10.060 -29.435 1.00 86.75 124 ALA A N 1
ATOM 1005 C CA . ALA A 1 124 ? 14.319 8.993 -30.406 1.00 86.75 124 ALA A CA 1
ATOM 1006 C C . ALA A 1 124 ? 13.179 8.933 -31.431 1.00 86.75 124 ALA A C 1
ATOM 1008 O O . ALA A 1 124 ? 13.430 8.934 -32.633 1.00 86.75 124 ALA A O 1
ATOM 1009 N N . LEU A 1 125 ? 11.932 8.953 -30.952 1.00 89.88 125 LEU A N 1
ATOM 1010 C CA . LEU A 1 125 ? 10.728 8.934 -31.784 1.00 89.88 125 LEU A CA 1
ATOM 1011 C C . LEU A 1 125 ? 10.591 10.198 -32.639 1.00 89.88 125 LEU A C 1
ATOM 1013 O O . LEU A 1 125 ? 10.170 10.115 -33.786 1.00 89.88 125 LEU A O 1
ATOM 1017 N N . SER A 1 126 ? 10.997 11.358 -32.118 1.00 85.44 126 SER A N 1
ATOM 1018 C CA . SER A 1 126 ? 10.995 12.621 -32.860 1.00 85.44 126 SER A CA 1
ATOM 1019 C C . SER A 1 126 ? 12.148 12.740 -33.869 1.00 85.44 126 SER A C 1
ATOM 1021 O O . SER A 1 126 ? 12.335 13.809 -34.442 1.00 85.44 126 SER A O 1
ATOM 1023 N N . GLY A 1 127 ? 12.973 11.697 -34.039 1.00 80.94 127 GLY A N 1
ATOM 1024 C CA . GLY A 1 127 ? 14.115 11.693 -34.960 1.00 80.94 127 GLY A CA 1
ATOM 1025 C C . GLY A 1 127 ? 15.257 12.644 -34.576 1.00 80.94 127 GLY A C 1
ATOM 1026 O O . GLY A 1 127 ? 16.130 12.904 -35.396 1.00 80.94 127 GLY A O 1
ATOM 1027 N N . ALA A 1 128 ? 15.261 13.172 -33.345 1.00 67.06 128 ALA A N 1
ATOM 1028 C CA . ALA A 1 128 ? 16.157 14.245 -32.899 1.00 67.06 128 ALA A CA 1
ATOM 1029 C C . ALA A 1 128 ? 17.339 13.756 -32.043 1.00 67.06 128 ALA A C 1
ATOM 1031 O O . ALA A 1 128 ? 18.132 14.563 -31.537 1.00 67.06 128 ALA A O 1
ATOM 1032 N N . LEU A 1 129 ? 17.461 12.445 -31.817 1.00 63.78 129 LEU A N 1
ATOM 1033 C CA . LEU A 1 129 ? 18.735 11.900 -31.369 1.00 63.78 129 LEU A CA 1
ATOM 1034 C C . LEU A 1 129 ? 19.700 11.991 -32.551 1.00 63.78 129 LEU A C 1
ATOM 1036 O O . LEU A 1 129 ? 19.346 11.523 -33.637 1.00 63.78 129 LEU A O 1
ATOM 1040 N N . PRO A 1 130 ? 20.913 12.544 -32.372 1.00 57.72 130 PRO A N 1
ATOM 1041 C CA . PRO A 1 130 ? 21.962 12.224 -33.316 1.00 57.72 130 PRO A CA 1
ATOM 1042 C C . PRO A 1 130 ? 22.034 10.696 -33.335 1.00 57.72 130 PRO A C 1
ATOM 1044 O O . PRO A 1 130 ? 22.287 10.071 -32.301 1.00 57.72 130 PRO A O 1
ATOM 1047 N N . ARG A 1 131 ? 21.777 10.072 -34.496 1.00 53.59 131 ARG A N 1
ATOM 1048 C CA . ARG A 1 131 ? 22.346 8.741 -34.740 1.00 53.59 131 ARG A CA 1
ATOM 1049 C C . ARG A 1 131 ? 23.809 8.865 -34.318 1.00 53.59 131 ARG A C 1
ATOM 1051 O O . ARG A 1 131 ? 24.380 9.913 -34.623 1.00 53.59 131 ARG A O 1
ATOM 1058 N N . PRO A 1 132 ? 24.411 7.902 -33.606 1.00 53.97 132 PRO A N 1
ATOM 1059 C CA . PRO A 1 132 ? 25.854 7.915 -33.426 1.00 53.97 132 PRO A CA 1
ATOM 1060 C C . PRO A 1 132 ? 26.474 7.899 -34.830 1.00 53.97 132 PRO A C 1
ATOM 1062 O O . PRO A 1 132 ? 26.618 6.859 -35.467 1.00 53.97 132 PRO A O 1
ATOM 1065 N N . THR A 1 133 ? 26.711 9.089 -35.376 1.00 51.22 133 THR A N 1
ATOM 1066 C CA . THR A 1 133 ? 27.334 9.324 -36.662 1.00 51.22 133 THR A CA 1
ATOM 1067 C C . THR A 1 133 ? 28.792 9.065 -36.403 1.00 51.22 133 THR A C 1
ATOM 1069 O O . THR A 1 133 ? 29.522 9.948 -35.967 1.00 51.22 133 THR A O 1
ATOM 1072 N N . GLY A 1 134 ? 29.157 7.803 -36.593 1.00 44.41 134 GLY A N 1
ATOM 1073 C CA . GLY A 1 134 ? 30.495 7.315 -36.366 1.00 44.41 134 GLY A CA 1
ATOM 1074 C C . GLY A 1 134 ? 30.792 7.113 -34.889 1.00 44.41 134 GLY A C 1
ATOM 1075 O O . GLY A 1 134 ? 30.667 8.002 -34.051 1.00 44.41 134 GLY A O 1
ATOM 1076 N N . TYR A 1 135 ? 31.313 5.934 -34.593 1.00 51.81 135 TYR A N 1
ATOM 1077 C CA . TYR A 1 135 ? 32.405 5.810 -33.647 1.00 51.81 135 TYR A CA 1
ATOM 1078 C C . TYR A 1 135 ? 33.506 6.785 -34.102 1.00 51.81 135 TYR A C 1
ATOM 1080 O O . TYR A 1 135 ? 34.367 6.430 -34.906 1.00 51.81 135 TYR A O 1
ATOM 1088 N N . ALA A 1 136 ? 33.423 8.052 -33.684 1.00 47.84 136 ALA A N 1
ATOM 1089 C CA . ALA A 1 136 ? 34.522 8.988 -33.839 1.00 47.84 136 ALA A CA 1
ATOM 1090 C C . ALA A 1 136 ? 35.735 8.345 -33.157 1.00 47.84 136 ALA A C 1
ATOM 1092 O O . ALA A 1 136 ? 35.648 7.846 -32.035 1.00 47.84 136 ALA A O 1
ATOM 1093 N N . CYS A 1 137 ? 36.804 8.232 -33.936 1.00 47.75 137 CYS A N 1
ATOM 1094 C CA . CYS A 1 137 ? 37.896 7.291 -33.770 1.00 47.75 137 CYS A CA 1
ATOM 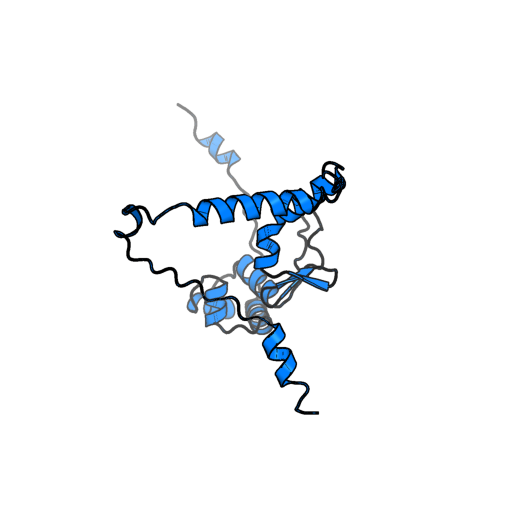1095 C C . CYS A 1 137 ? 38.404 7.185 -32.321 1.00 47.75 137 CYS A C 1
ATOM 1097 O O . CYS A 1 137 ? 38.782 8.181 -31.704 1.00 47.75 137 CYS A O 1
ATOM 1099 N N . ALA A 1 138 ? 38.519 5.953 -31.815 1.00 52.62 138 ALA A N 1
ATOM 1100 C CA . ALA A 1 138 ? 39.138 5.627 -30.525 1.00 52.62 138 ALA A CA 1
ATOM 1101 C C . ALA A 1 138 ? 40.579 6.178 -30.360 1.00 52.62 138 ALA A C 1
ATOM 1103 O O . ALA A 1 138 ? 41.145 6.120 -29.268 1.00 52.62 138 ALA A O 1
ATOM 1104 N N . SER A 1 139 ? 41.180 6.731 -31.420 1.00 55.06 139 SER A N 1
ATOM 1105 C CA . SER A 1 139 ? 42.467 7.426 -31.387 1.00 55.06 139 SER A CA 1
ATOM 1106 C C . SER A 1 139 ? 42.433 8.777 -30.659 1.00 55.06 139 SER A C 1
ATOM 1108 O O . SER A 1 139 ? 43.454 9.166 -30.096 1.00 55.06 139 SER A O 1
ATOM 1110 N N . GLN A 1 140 ? 41.292 9.477 -30.611 1.00 54.06 140 GLN A N 1
ATOM 1111 C CA . GLN A 1 140 ? 41.213 10.821 -30.014 1.00 54.06 140 GLN A CA 1
ATOM 1112 C C . GLN A 1 140 ? 41.127 10.809 -28.483 1.00 54.06 140 GLN A C 1
ATOM 1114 O O . GLN A 1 140 ? 41.574 11.753 -27.842 1.00 54.06 140 GLN A O 1
ATOM 1119 N N . LEU A 1 141 ? 40.611 9.737 -27.873 1.00 53.78 141 LEU A N 1
ATOM 1120 C CA . LEU A 1 141 ? 40.594 9.608 -26.410 1.00 53.78 141 LEU A CA 1
ATOM 1121 C C . LEU A 1 141 ? 41.951 9.177 -25.846 1.00 53.78 141 LEU A C 1
ATOM 1123 O O . LEU A 1 141 ? 42.304 9.581 -24.740 1.00 53.78 141 LEU A O 1
ATOM 1127 N N . LYS A 1 142 ? 42.742 8.412 -26.614 1.00 56.56 142 LYS A N 1
ATOM 1128 C CA . LYS A 1 142 ? 44.090 8.010 -26.193 1.00 56.56 142 LYS A CA 1
ATOM 1129 C C . LYS A 1 142 ? 44.996 9.224 -26.010 1.00 56.56 142 LYS A C 1
ATOM 1131 O O . LYS A 1 142 ? 45.617 9.319 -24.964 1.00 56.56 142 LYS A O 1
ATOM 1136 N N . SER A 1 143 ? 45.001 10.174 -26.951 1.00 57.34 143 SER A N 1
ATOM 1137 C CA . SER A 1 143 ? 45.870 11.362 -26.885 1.00 57.34 143 SER A CA 1
ATOM 1138 C C . SER A 1 143 ? 45.560 12.295 -25.710 1.00 57.34 143 SER A C 1
ATOM 1140 O O . SER A 1 143 ? 46.475 12.897 -25.153 1.00 57.34 143 SER A O 1
ATOM 1142 N N . VAL A 1 144 ? 44.295 12.392 -25.291 1.00 59.19 144 VAL A N 1
ATOM 1143 C CA . VAL A 1 144 ? 43.903 13.188 -24.117 1.00 59.19 144 VAL A CA 1
ATOM 1144 C C . VAL A 1 144 ? 44.388 12.528 -22.824 1.00 59.19 144 VAL A C 1
ATOM 1146 O O . VAL A 1 144 ? 44.867 13.218 -21.928 1.00 59.19 144 VAL A O 1
ATOM 1149 N N . ILE A 1 145 ? 44.319 11.197 -22.736 1.00 57.19 145 ILE A N 1
ATOM 1150 C CA . ILE A 1 145 ? 44.758 10.445 -21.553 1.00 57.19 145 ILE A CA 1
ATOM 1151 C C . ILE A 1 145 ? 46.290 10.456 -21.427 1.00 57.19 145 ILE A C 1
ATOM 1153 O O . ILE A 1 145 ? 46.792 10.680 -20.325 1.00 57.19 145 ILE A O 1
ATOM 1157 N N . THR A 1 146 ? 47.046 10.305 -22.525 1.00 59.09 146 THR A N 1
ATOM 1158 C CA . THR A 1 146 ? 48.519 10.419 -22.481 1.00 59.09 146 THR A CA 1
ATOM 1159 C C . THR A 1 146 ? 48.974 11.829 -22.107 1.00 59.09 146 THR A C 1
ATOM 1161 O O . THR A 1 146 ? 49.843 11.974 -21.254 1.00 59.09 146 THR A O 1
ATOM 1164 N N . ALA A 1 147 ? 48.332 12.875 -22.641 1.00 55.88 147 ALA A N 1
ATOM 1165 C CA . ALA A 1 147 ? 48.684 14.262 -22.320 1.00 55.88 147 ALA A CA 1
ATOM 1166 C C . ALA A 1 147 ? 48.442 14.636 -20.843 1.00 55.88 147 ALA A C 1
ATOM 1168 O O . ALA A 1 147 ? 49.119 15.511 -20.300 1.00 55.88 147 ALA A O 1
ATOM 1169 N N . VAL A 1 148 ? 47.483 13.984 -20.178 1.00 58.25 148 VAL A N 1
ATOM 1170 C CA . VAL A 1 148 ? 47.243 14.147 -18.734 1.00 58.25 148 VAL A CA 1
ATOM 1171 C C . VAL A 1 148 ? 48.297 13.400 -17.908 1.00 58.25 148 VAL A C 1
ATOM 1173 O O . VAL A 1 148 ? 48.706 13.895 -16.859 1.00 58.25 148 VAL A O 1
ATOM 1176 N N . HIS A 1 149 ? 48.781 12.252 -18.389 1.00 53.12 149 HIS A N 1
ATOM 1177 C CA . HIS A 1 149 ? 49.814 11.469 -17.706 1.00 53.12 149 HIS A CA 1
ATOM 1178 C C . HIS A 1 149 ? 51.196 12.144 -17.765 1.00 53.12 149 HIS A C 1
ATOM 1180 O O . HIS A 1 149 ? 51.896 12.191 -16.756 1.00 53.12 149 HIS A O 1
ATOM 1186 N N . ASP A 1 150 ? 51.541 12.769 -18.896 1.00 51.88 150 ASP A N 1
ATOM 1187 C CA . ASP A 1 150 ? 52.810 13.495 -19.057 1.00 51.88 150 ASP A CA 1
ATOM 1188 C C . ASP A 1 150 ? 52.871 14.775 -18.203 1.00 51.88 150 ASP A C 1
ATOM 1190 O O . ASP A 1 150 ? 53.929 15.127 -17.679 1.00 51.88 150 ASP A O 1
ATOM 1194 N N . ARG A 1 151 ? 51.729 15.445 -17.978 1.00 51.97 151 ARG A N 1
ATOM 1195 C CA . ARG A 1 151 ? 51.647 16.587 -17.047 1.00 51.97 151 ARG A CA 1
ATOM 1196 C C . ARG A 1 151 ? 51.853 16.166 -15.593 1.00 51.97 151 ARG A C 1
ATOM 1198 O O . ARG A 1 151 ? 52.571 16.849 -14.866 1.00 51.97 151 ARG A O 1
ATOM 1205 N N . ALA A 1 152 ? 51.300 15.018 -15.199 1.00 51.22 152 ALA A N 1
ATOM 1206 C CA . ALA A 1 152 ? 51.462 14.468 -13.853 1.00 51.22 152 ALA A CA 1
ATOM 1207 C C . ALA A 1 152 ? 52.909 14.027 -13.547 1.00 51.22 152 ALA A C 1
ATOM 1209 O O . ALA A 1 152 ? 53.307 14.025 -12.386 1.00 51.22 152 ALA A O 1
ATOM 1210 N N . ALA A 1 153 ? 53.709 13.696 -14.567 1.00 51.59 153 ALA A N 1
ATOM 1211 C CA . ALA A 1 153 ? 55.118 13.335 -14.400 1.00 51.59 153 ALA A CA 1
ATOM 1212 C C . ALA A 1 153 ? 56.055 14.550 -14.216 1.00 51.59 153 ALA A C 1
ATOM 1214 O O . ALA A 1 153 ? 57.164 14.390 -13.707 1.00 51.59 153 ALA A O 1
ATOM 1215 N N . SER A 1 154 ? 55.628 15.758 -14.613 1.00 56.66 154 SER A N 1
ATOM 1216 C CA . SER A 1 154 ? 56.461 16.976 -14.575 1.00 56.66 154 SER A CA 1
ATOM 1217 C C . SER A 1 154 ? 56.262 17.875 -13.349 1.00 56.66 154 SER A C 1
ATOM 1219 O O . SER A 1 154 ? 57.074 18.769 -13.109 1.00 56.66 154 SER A O 1
ATOM 1221 N N . GLU A 1 155 ? 55.214 17.655 -12.555 1.00 49.50 155 GLU A N 1
ATOM 1222 C CA . GLU A 1 155 ? 54.917 18.485 -11.387 1.00 49.50 155 GLU A CA 1
ATOM 1223 C C . GLU A 1 155 ? 55.475 17.840 -10.112 1.00 49.50 155 GLU A C 1
ATOM 1225 O O . GLU A 1 155 ? 54.932 16.874 -9.576 1.00 49.50 155 GLU A O 1
ATOM 1230 N N . GLN A 1 156 ? 56.571 18.401 -9.588 1.00 57.19 156 GLN A N 1
ATOM 1231 C CA . GLN A 1 156 ? 56.932 18.198 -8.183 1.00 57.19 156 GLN A CA 1
ATOM 1232 C C . GLN A 1 156 ? 55.736 18.596 -7.300 1.00 57.19 156 GLN A C 1
ATOM 1234 O O . GLN A 1 156 ? 55.085 19.604 -7.596 1.00 57.19 156 GLN A O 1
ATOM 1239 N N . PRO A 1 157 ? 55.427 17.853 -6.220 1.00 47.53 157 PRO A N 1
ATOM 1240 C CA . PRO A 1 157 ? 54.237 18.112 -5.423 1.00 47.53 157 PRO A CA 1
ATOM 1241 C C . PRO A 1 157 ? 54.316 19.511 -4.803 1.00 47.53 157 PRO A C 1
ATOM 1243 O O . PRO A 1 157 ? 55.078 19.756 -3.868 1.00 47.53 157 PRO A O 1
ATOM 1246 N N . SER A 1 158 ? 53.506 20.434 -5.329 1.00 50.75 158 SER A N 1
ATOM 1247 C CA . SER A 1 158 ? 53.307 21.751 -4.733 1.00 50.75 158 SER A CA 1
ATOM 1248 C C . SER A 1 158 ? 52.827 21.592 -3.290 1.00 50.75 158 SER A C 1
ATOM 1250 O O . SER A 1 158 ? 51.880 20.856 -2.995 1.00 50.75 158 SER A O 1
ATOM 1252 N N . SER A 1 159 ? 53.478 22.328 -2.392 1.00 50.62 159 SER A N 1
ATOM 1253 C CA . SER A 1 159 ? 53.315 22.329 -0.932 1.00 50.62 159 SER A CA 1
ATOM 1254 C C . SER A 1 159 ? 51.891 22.611 -0.420 1.00 50.62 159 SER A C 1
ATOM 1256 O O . SER A 1 159 ? 51.629 22.462 0.772 1.00 50.62 159 SER A O 1
ATOM 1258 N N . ALA A 1 160 ? 50.944 22.951 -1.298 1.00 48.69 160 ALA A N 1
ATOM 1259 C CA . ALA A 1 160 ? 49.544 23.201 -0.961 1.00 48.69 160 ALA A CA 1
ATOM 1260 C C . ALA A 1 160 ? 48.745 21.937 -0.570 1.00 48.69 160 ALA A C 1
ATOM 1262 O O . ALA A 1 160 ? 47.717 22.054 0.093 1.00 48.69 160 ALA A O 1
ATOM 1263 N N . THR A 1 161 ? 49.219 20.728 -0.907 1.00 50.41 161 THR A N 1
ATOM 1264 C CA . THR A 1 161 ? 48.512 19.465 -0.577 1.00 50.41 161 THR A CA 1
ATOM 1265 C C . THR A 1 161 ? 48.885 18.902 0.807 1.00 50.41 161 THR A C 1
ATOM 1267 O O . THR A 1 161 ? 48.281 17.940 1.271 1.00 50.41 161 THR A O 1
ATOM 1270 N N . ALA A 1 162 ? 49.841 19.505 1.525 1.00 46.06 162 ALA A N 1
ATOM 1271 C CA . ALA A 1 162 ? 50.284 19.010 2.835 1.00 46.06 162 ALA A CA 1
ATOM 1272 C C . ALA A 1 162 ? 49.344 19.368 4.009 1.00 46.06 162 ALA A C 1
ATOM 1274 O O . ALA A 1 162 ? 49.465 18.784 5.083 1.00 46.06 162 ALA A O 1
ATOM 1275 N N . LEU A 1 163 ? 48.406 20.308 3.831 1.00 46.16 163 LEU A N 1
ATOM 1276 C CA . LEU A 1 163 ? 47.572 20.835 4.926 1.00 46.16 163 LEU A CA 1
ATOM 1277 C C . LEU A 1 163 ? 46.287 20.040 5.199 1.00 46.16 163 LEU A C 1
ATOM 1279 O O . LEU A 1 163 ? 45.736 20.132 6.293 1.00 46.16 163 LEU A O 1
ATOM 1283 N N . PHE A 1 164 ? 45.834 19.213 4.258 1.00 43.22 164 PHE A N 1
ATOM 1284 C CA . PHE A 1 164 ? 44.707 18.308 4.466 1.00 43.22 164 PHE A CA 1
ATOM 1285 C C . PHE A 1 164 ? 45.209 16.877 4.334 1.00 43.22 164 PHE A C 1
ATOM 1287 O O . PHE A 1 164 ? 45.426 16.394 3.228 1.00 43.22 164 PHE A O 1
ATOM 1294 N N . GLY A 1 165 ? 45.401 16.202 5.469 1.00 45.31 165 GLY A N 1
ATOM 1295 C CA . GLY A 1 165 ? 45.880 14.820 5.587 1.00 45.31 165 GLY A CA 1
ATOM 1296 C C . GLY A 1 165 ? 44.960 13.743 4.991 1.00 45.31 165 GLY A C 1
ATOM 1297 O O . GLY A 1 165 ? 44.783 12.684 5.587 1.00 45.31 165 GLY A O 1
ATOM 1298 N N . ALA A 1 166 ? 44.376 13.972 3.818 1.00 43.84 166 ALA A N 1
ATOM 1299 C CA . ALA A 1 166 ? 43.656 12.970 3.057 1.00 43.84 166 ALA A CA 1
ATOM 1300 C C . ALA A 1 166 ? 44.663 12.109 2.281 1.00 43.84 166 ALA A C 1
ATOM 1302 O O . ALA A 1 166 ? 44.944 12.338 1.105 1.00 43.84 166 ALA A O 1
ATOM 1303 N N . LYS A 1 167 ? 45.201 11.074 2.938 1.00 39.53 167 LYS A N 1
ATOM 1304 C CA . LYS A 1 167 ? 45.790 9.936 2.223 1.00 39.53 167 LYS A CA 1
ATOM 1305 C C . LYS A 1 167 ? 44.672 9.242 1.439 1.00 39.53 167 LYS A C 1
ATOM 1307 O O . LYS A 1 167 ? 44.005 8.352 1.960 1.00 39.53 167 LYS A O 1
ATOM 1312 N N . VAL A 1 168 ? 44.468 9.635 0.184 1.00 47.53 168 VAL A N 1
ATOM 1313 C CA . VAL A 1 168 ? 43.717 8.821 -0.777 1.00 47.53 168 VAL A CA 1
ATOM 1314 C C . VAL A 1 168 ? 44.613 7.642 -1.141 1.00 47.53 168 VAL A C 1
ATOM 1316 O O . VAL A 1 168 ? 45.418 7.705 -2.066 1.00 47.53 168 VAL A O 1
ATOM 1319 N N . ALA A 1 169 ? 44.517 6.566 -0.361 1.00 40.62 169 ALA A N 1
ATOM 1320 C CA . ALA A 1 169 ? 45.049 5.277 -0.764 1.00 40.62 169 ALA A CA 1
ATOM 1321 C C . ALA A 1 169 ? 44.207 4.790 -1.949 1.00 40.62 169 ALA A C 1
ATOM 1323 O O . ALA A 1 169 ? 43.098 4.284 -1.772 1.00 40.62 169 ALA A O 1
ATOM 1324 N N . GLN A 1 170 ? 44.711 4.979 -3.166 1.00 43.25 170 GLN A N 1
ATOM 1325 C CA . GLN A 1 170 ? 44.174 4.279 -4.323 1.00 43.25 170 GLN A CA 1
ATOM 1326 C C . GLN A 1 170 ? 44.404 2.785 -4.080 1.00 43.25 170 GLN A C 1
ATOM 1328 O O . GLN A 1 170 ? 45.535 2.305 -4.123 1.00 43.25 170 GLN A O 1
ATOM 1333 N N . ARG A 1 171 ? 43.336 2.046 -3.756 1.00 32.53 171 ARG A N 1
ATOM 1334 C CA . ARG A 1 171 ? 43.375 0.583 -3.817 1.00 32.53 171 ARG A CA 1
ATOM 1335 C C . ARG A 1 171 ? 43.642 0.216 -5.279 1.00 32.53 171 ARG A C 1
ATOM 1337 O O . ARG A 1 171 ? 42.839 0.621 -6.122 1.00 32.53 171 ARG A O 1
ATOM 1344 N N . PRO A 1 172 ? 44.729 -0.505 -5.604 1.00 41.25 172 PRO A N 1
ATOM 1345 C CA . PRO A 1 172 ? 44.908 -0.986 -6.960 1.00 41.25 172 PRO A CA 1
ATOM 1346 C C . PRO A 1 172 ? 43.739 -1.913 -7.294 1.00 41.25 172 PRO A C 1
ATOM 1348 O O . PRO A 1 172 ? 43.317 -2.730 -6.470 1.00 41.25 172 PRO A O 1
ATOM 1351 N N . VAL A 1 173 ? 43.188 -1.729 -8.491 1.00 46.16 173 VAL A N 1
ATOM 1352 C CA . VAL A 1 173 ? 42.169 -2.603 -9.067 1.00 46.16 173 VAL A CA 1
ATOM 1353 C C . VAL A 1 173 ? 42.730 -4.020 -9.056 1.00 46.16 173 VAL A C 1
ATOM 1355 O O . VAL A 1 173 ? 43.777 -4.285 -9.642 1.00 46.16 173 VAL A O 1
ATOM 1358 N N . VAL A 1 174 ? 42.066 -4.920 -8.334 1.00 45.66 174 VAL A N 1
ATOM 1359 C CA . VAL A 1 174 ? 42.406 -6.341 -8.339 1.00 45.66 174 VAL A CA 1
ATOM 1360 C C . VAL A 1 174 ? 42.119 -6.848 -9.751 1.00 45.66 174 VAL A C 1
ATOM 1362 O O . VAL A 1 174 ? 40.968 -6.836 -10.186 1.00 45.66 174 VAL A O 1
ATOM 1365 N N . ASN A 1 175 ? 43.165 -7.230 -10.485 1.00 44.56 175 ASN A N 1
ATOM 1366 C CA . ASN A 1 175 ? 43.035 -7.857 -11.796 1.00 44.56 175 ASN A CA 1
ATOM 1367 C C . ASN A 1 175 ? 42.231 -9.156 -11.646 1.00 44.56 175 ASN A C 1
ATOM 1369 O O . ASN A 1 175 ? 42.699 -10.116 -11.036 1.00 44.56 175 ASN A O 1
ATOM 1373 N N . LEU A 1 176 ? 41.019 -9.176 -12.207 1.00 49.53 176 LEU A N 1
ATOM 1374 C CA . LEU A 1 176 ? 40.113 -10.333 -12.214 1.00 49.53 176 LEU A CA 1
ATOM 1375 C C . LEU A 1 176 ? 40.704 -11.558 -12.938 1.00 49.53 176 LEU A C 1
ATOM 1377 O O . LEU A 1 176 ? 40.265 -12.675 -12.688 1.00 49.53 176 LEU A O 1
ATOM 1381 N N . GLU A 1 177 ? 41.745 -11.371 -13.753 1.00 50.03 177 GLU A N 1
ATOM 1382 C CA . GLU A 1 177 ? 42.456 -12.454 -14.446 1.00 50.03 177 GLU A CA 1
ATOM 1383 C C . GLU A 1 177 ? 43.239 -13.375 -13.487 1.00 50.03 177 GLU A C 1
ATOM 1385 O O . GLU A 1 177 ? 43.473 -14.538 -13.805 1.00 50.03 177 GLU A O 1
ATOM 1390 N N . ALA A 1 178 ? 43.577 -12.917 -12.274 1.00 48.88 178 ALA A N 1
ATOM 1391 C CA . ALA A 1 178 ? 44.299 -13.735 -11.292 1.00 48.88 178 ALA A CA 1
ATOM 1392 C C . ALA A 1 178 ? 43.409 -14.748 -10.540 1.00 48.88 178 ALA A C 1
ATOM 1394 O O . ALA A 1 178 ? 43.931 -15.654 -9.897 1.00 48.88 178 ALA A O 1
ATOM 1395 N N . LEU A 1 179 ? 42.076 -14.625 -10.615 1.00 47.66 179 LEU A N 1
ATOM 1396 C CA . LEU A 1 179 ? 41.146 -15.577 -9.986 1.00 47.66 179 LEU A CA 1
ATOM 1397 C C . LEU A 1 179 ? 40.716 -16.714 -10.923 1.00 47.66 179 LEU A C 1
ATOM 1399 O O . LEU A 1 179 ? 40.211 -17.724 -10.441 1.00 47.66 179 LEU A O 1
ATOM 1403 N N . GLN A 1 180 ? 40.939 -16.591 -12.236 1.00 53.66 180 GLN A N 1
ATOM 1404 C CA . GLN A 1 180 ? 40.653 -17.673 -13.186 1.00 53.66 180 GLN A CA 1
ATOM 1405 C C . GLN A 1 180 ? 41.745 -18.751 -13.191 1.00 53.66 180 GLN A C 1
ATOM 1407 O O . GLN A 1 180 ? 41.419 -19.924 -13.316 1.00 53.66 180 GLN A O 1
ATOM 1412 N N . ALA A 1 181 ? 43.005 -18.400 -12.911 1.00 50.59 181 ALA A N 1
ATOM 1413 C CA . ALA A 1 181 ? 44.105 -19.368 -12.863 1.00 50.59 181 ALA A CA 1
ATOM 1414 C C . ALA A 1 181 ? 44.051 -20.350 -11.671 1.00 50.59 181 ALA A C 1
ATOM 1416 O O . ALA A 1 181 ? 44.745 -21.357 -11.688 1.00 50.59 181 ALA A O 1
ATOM 1417 N N . CYS A 1 182 ? 43.236 -20.080 -10.643 1.00 45.84 182 CYS A N 1
ATOM 1418 C CA . CYS A 1 182 ? 43.127 -20.945 -9.460 1.00 45.84 182 CYS A CA 1
ATOM 1419 C C . CYS A 1 182 ? 42.003 -21.997 -9.578 1.00 45.84 182 CYS A C 1
ATOM 1421 O O . CYS A 1 182 ? 41.950 -22.928 -8.782 1.00 45.84 182 CYS A O 1
ATOM 1423 N N . ASN A 1 183 ? 41.105 -21.871 -10.566 1.00 55.56 183 ASN A N 1
ATOM 1424 C CA . ASN A 1 183 ? 39.979 -22.800 -10.741 1.00 55.56 183 ASN A CA 1
ATOM 1425 C C . ASN A 1 183 ? 40.249 -23.921 -11.760 1.00 55.56 183 ASN A C 1
ATOM 1427 O O . ASN A 1 183 ? 39.494 -24.888 -11.780 1.00 55.56 183 ASN A O 1
ATOM 1431 N N . ASP A 1 184 ? 41.323 -23.829 -12.551 1.00 50.03 184 ASP A N 1
ATOM 1432 C CA . ASP A 1 184 ? 41.677 -24.839 -13.562 1.00 50.03 184 ASP A CA 1
ATOM 1433 C C . ASP A 1 184 ? 42.666 -25.910 -13.044 1.00 50.03 184 ASP A C 1
ATOM 1435 O O . ASP A 1 184 ? 42.937 -26.880 -13.742 1.00 50.03 184 ASP A O 1
ATOM 1439 N N . GLU A 1 185 ? 43.173 -25.787 -11.809 1.00 52.25 185 GLU A N 1
ATOM 1440 C CA . GLU A 1 185 ? 44.013 -26.809 -11.143 1.00 52.25 185 GLU A CA 1
ATOM 1441 C C . GLU A 1 185 ? 43.217 -27.764 -10.226 1.00 52.25 185 GLU A C 1
ATOM 1443 O O . GLU A 1 185 ? 43.798 -28.610 -9.546 1.00 52.25 185 GLU A O 1
ATOM 1448 N N . ALA A 1 186 ? 41.883 -27.652 -10.200 1.00 53.50 186 ALA A N 1
ATOM 1449 C CA . ALA A 1 186 ? 40.993 -28.468 -9.363 1.00 53.50 186 ALA A CA 1
ATOM 1450 C C . ALA A 1 186 ? 39.949 -29.283 -10.160 1.00 53.50 186 ALA A C 1
ATOM 1452 O O . ALA A 1 186 ? 38.885 -29.609 -9.624 1.00 53.50 186 ALA A O 1
ATOM 1453 N N . ALA A 1 187 ? 40.255 -29.625 -11.415 1.00 44.47 187 ALA A N 1
ATOM 1454 C CA . ALA A 1 187 ? 39.547 -30.618 -12.230 1.00 44.47 187 ALA A CA 1
ATOM 1455 C C . ALA A 1 187 ? 40.542 -31.664 -12.752 1.00 44.47 187 ALA A C 1
ATOM 1457 O O . ALA A 1 187 ? 40.157 -32.854 -12.805 1.00 44.47 187 ALA A O 1
#